Protein AF-A0A383A794-F1 (afdb_monomer_lite)

pLDDT: mean 82.7, std 18.4, range [25.34, 98.25]

Organism: NCBI:txid408172

Secondary structure (DSSP, 8-state):
--------------------EEEEEEEEEEEE---TT-SEEEEEEEEEEEEEEE-TT--HHHHHHTT-EEEEEEEEETTSHHHHHHHHHHHHHHHHTT---EEEEEEEEEEEEEEE-SSEEEEEEEEEEEEEEE--EEE--BTTB--EE--GGG----SS--EEEETTTEEEE-S-HHHHHHHH-HHHHHHHHHTT-HHHHH--SS---

Foldseek 3Di:
DDDDDDDPPPPPPPDPQPWDWDFDDWDWDKDWDDDLQAQKIKIKIKIKTKIKTFQQVPDPVLVVLAADKDKDKDKDKCVWPLNVVLQVQLQVVLVVLVAPKHFPIKMKIWIWIWGGHNGMIMIMIMIMITTIMGDQFPAGDDVVDHTHGNPSSRQGAGPDWRWTADPPQGIFTRFQQLRVCCSPPVVVSVSCVVDPVVCRRPHTRRGDD

Sequence (209 aa):
VRTKSVILTTILASMFIIGTITPVLGSAQLTVTVDPNSDTAIASMKYQRAIFIDYSEGGELASDLRGKNVFVSFSADSSNAGVKNLLGQLNSFILSKNSQAQVTDLKVHYTATMTGREGSMSIDYKIELLPVIEKFVIRSYSPGSPAILDVDWRGFGTNGPVAINTAEYGTLEINMPISFIHKFEPELAAAIVAGDADVLTKTRLMNAD

Structure (mmCIF, N/CA/C/O backbone):
data_AF-A0A383A794-F1
#
_entry.id   AF-A0A383A794-F1
#
loop_
_atom_site.group_PDB
_atom_site.id
_atom_site.type_symbol
_atom_site.label_atom_id
_atom_site.label_alt_id
_atom_site.label_comp_id
_atom_site.label_asym_id
_atom_site.label_entity_id
_atom_site.label_seq_id
_atom_site.pdbx_PDB_ins_code
_atom_site.Cartn_x
_atom_site.Cartn_y
_atom_site.Cartn_z
_atom_site.occupancy
_atom_site.B_iso_or_equiv
_atom_site.auth_seq_id
_atom_site.auth_comp_id
_atom_site.auth_asym_id
_atom_site.auth_atom_id
_atom_site.pdbx_PDB_model_num
ATOM 1 N N . VAL A 1 1 ? -8.556 30.910 52.283 1.00 42.41 1 VAL A N 1
ATOM 2 C CA . VAL A 1 1 ? -8.186 30.482 50.913 1.00 42.41 1 VAL A CA 1
ATOM 3 C C . VAL A 1 1 ? -8.568 29.014 50.774 1.00 42.41 1 VAL A C 1
ATOM 5 O O . VAL A 1 1 ? -8.029 28.194 51.500 1.00 42.41 1 VAL A O 1
ATOM 8 N N . ARG A 1 2 ? -9.601 28.700 49.979 1.00 36.81 2 ARG A N 1
ATOM 9 C CA . ARG A 1 2 ? -10.069 27.322 49.737 1.00 36.81 2 ARG A CA 1
ATOM 10 C C . ARG A 1 2 ? -9.215 26.718 48.624 1.00 36.81 2 ARG A C 1
ATOM 12 O O . ARG A 1 2 ? -9.400 27.083 47.467 1.00 36.81 2 ARG A O 1
ATOM 19 N N . THR A 1 3 ? -8.313 25.806 48.961 1.00 39.38 3 THR A N 1
ATOM 20 C CA . THR A 1 3 ? -7.632 24.981 47.960 1.00 39.38 3 THR A CA 1
ATOM 21 C C . THR A 1 3 ? -8.627 23.926 47.487 1.00 39.38 3 THR A C 1
ATOM 23 O O . THR A 1 3 ? -8.993 23.026 48.239 1.00 39.38 3 THR A O 1
ATOM 26 N N . LYS A 1 4 ? -9.149 24.084 46.268 1.00 33.22 4 LYS A N 1
ATOM 27 C CA . LYS A 1 4 ? -9.930 23.038 45.604 1.00 33.22 4 LYS A CA 1
ATOM 28 C C . LYS A 1 4 ? -8.944 21.969 45.135 1.00 33.22 4 LYS A C 1
ATOM 30 O O . LYS A 1 4 ? -8.207 22.207 44.185 1.00 33.22 4 LYS A O 1
ATOM 35 N N . SER A 1 5 ? -8.917 20.823 45.806 1.00 32.56 5 SER A N 1
ATOM 36 C CA . SER A 1 5 ? -8.230 19.640 45.291 1.00 32.56 5 SER A CA 1
ATOM 37 C C . SER A 1 5 ? -9.033 19.083 44.119 1.00 32.56 5 SER A C 1
ATOM 39 O O . SER A 1 5 ? -10.170 18.647 44.293 1.00 32.56 5 SER A O 1
ATOM 41 N N . VAL A 1 6 ? -8.455 19.136 42.921 1.00 32.94 6 VAL A N 1
ATOM 42 C CA . VAL A 1 6 ? -8.947 18.406 41.751 1.00 32.94 6 VAL A CA 1
ATOM 43 C C . VAL A 1 6 ? -8.425 16.981 41.883 1.00 32.94 6 VAL A C 1
ATOM 45 O O . VAL A 1 6 ? -7.224 16.749 41.790 1.00 32.94 6 VAL A O 1
ATOM 48 N N . ILE A 1 7 ? -9.320 16.035 42.158 1.00 33.03 7 ILE A N 1
ATOM 49 C CA . ILE A 1 7 ? -9.020 14.609 42.043 1.00 33.03 7 ILE A CA 1
ATOM 50 C C . ILE A 1 7 ? -9.149 14.280 40.555 1.00 33.03 7 ILE A C 1
ATOM 52 O O . ILE A 1 7 ? -10.254 14.249 40.019 1.00 33.03 7 ILE A O 1
ATOM 56 N N . LEU A 1 8 ? -8.013 14.110 39.876 1.00 25.45 8 LEU A N 1
ATOM 57 C CA . LEU A 1 8 ? -7.966 13.561 38.526 1.00 25.45 8 LEU A CA 1
ATOM 58 C C . LEU A 1 8 ? -8.009 12.036 38.659 1.00 25.45 8 LEU A C 1
ATOM 60 O O . LEU A 1 8 ? -6.997 11.398 38.939 1.00 25.45 8 LEU A O 1
ATOM 64 N N . THR A 1 9 ? -9.199 11.458 38.525 1.00 28.58 9 THR A N 1
ATOM 65 C CA . THR A 1 9 ? -9.367 10.006 38.458 1.00 28.58 9 THR A CA 1
ATOM 66 C C . THR A 1 9 ? -8.943 9.540 37.069 1.00 28.58 9 THR A C 1
ATOM 68 O O . THR A 1 9 ? -9.743 9.526 36.139 1.00 28.58 9 THR A O 1
ATOM 71 N N . THR A 1 10 ? -7.671 9.180 36.910 1.00 25.34 10 THR A N 1
ATOM 72 C CA . THR A 1 10 ? -7.224 8.399 35.755 1.00 25.34 10 THR A CA 1
ATOM 73 C C . THR A 1 10 ? -7.748 6.978 35.939 1.00 25.34 10 THR A C 1
ATOM 75 O O . THR A 1 10 ? -7.207 6.211 36.735 1.00 25.34 10 THR A O 1
ATOM 78 N N . ILE A 1 11 ? -8.829 6.632 35.241 1.00 25.61 11 ILE A N 1
ATOM 79 C CA . ILE A 1 11 ? -9.261 5.241 35.104 1.00 25.61 11 ILE A CA 1
ATOM 80 C C . ILE A 1 11 ? -8.251 4.578 34.160 1.00 25.61 11 ILE A C 1
ATOM 82 O O . ILE A 1 11 ? -8.353 4.696 32.944 1.00 25.61 11 ILE A O 1
ATOM 86 N N . LEU A 1 12 ? -7.236 3.915 34.719 1.00 28.59 12 LEU A N 1
ATOM 87 C CA . LEU A 1 12 ? -6.516 2.865 34.001 1.00 28.59 12 LEU A CA 1
ATOM 88 C C . LEU A 1 12 ? -7.470 1.664 33.953 1.00 28.59 12 LEU A C 1
ATOM 90 O O . LEU A 1 12 ? -7.425 0.784 34.811 1.00 28.59 12 LEU A O 1
ATOM 94 N N . ALA A 1 13 ? -8.403 1.673 33.000 1.00 30.03 13 ALA A N 1
ATOM 95 C CA . ALA A 1 13 ? -9.128 0.468 32.644 1.00 30.03 13 ALA A CA 1
ATOM 96 C C . ALA A 1 13 ? -8.091 -0.466 32.018 1.00 30.03 13 ALA A C 1
ATOM 98 O O . ALA A 1 13 ? -7.642 -0.263 30.892 1.00 30.03 13 ALA A O 1
ATOM 99 N N . SER A 1 14 ? -7.639 -1.454 32.783 1.00 29.86 14 SER A N 1
ATOM 100 C CA . SER A 1 14 ? -6.949 -2.621 32.249 1.00 29.86 14 SER A CA 1
ATOM 101 C C . SER A 1 14 ? -7.931 -3.360 31.338 1.00 29.86 14 SER A C 1
ATOM 103 O O . SER A 1 14 ? -8.656 -4.249 31.780 1.00 29.86 14 SER A O 1
ATOM 105 N N . MET A 1 15 ? -8.013 -2.914 30.084 1.00 38.41 15 MET A N 1
ATOM 106 C CA . MET A 1 15 ? -8.777 -3.547 29.018 1.00 38.41 15 MET A CA 1
ATOM 107 C C . MET A 1 15 ? -8.096 -4.868 28.673 1.00 38.41 15 MET A C 1
ATOM 109 O O . MET A 1 15 ? -7.064 -4.898 28.006 1.00 38.41 15 MET A O 1
ATOM 113 N N . PHE A 1 16 ? -8.666 -5.974 29.140 1.00 33.78 16 PHE A N 1
ATOM 114 C CA . PHE A 1 16 ? -8.300 -7.290 28.641 1.00 33.78 16 PHE A CA 1
ATOM 115 C C . PHE A 1 16 ? -9.011 -7.503 27.303 1.00 33.78 16 PHE A C 1
ATOM 117 O O . PHE A 1 16 ? -10.168 -7.915 27.272 1.00 33.78 16 PHE A O 1
ATOM 124 N N . ILE A 1 17 ? -8.327 -7.232 26.188 1.00 40.50 17 ILE A N 1
ATOM 125 C CA . ILE A 1 17 ? -8.693 -7.872 24.920 1.00 40.50 17 ILE A CA 1
ATOM 126 C C . ILE A 1 17 ? -8.311 -9.347 25.074 1.00 40.50 17 ILE A C 1
ATOM 128 O O . ILE A 1 17 ? -7.163 -9.727 24.856 1.00 40.50 17 ILE A O 1
ATOM 132 N N . ILE A 1 18 ? -9.261 -10.189 25.483 1.00 39.06 18 ILE A N 1
ATOM 133 C CA . ILE A 1 18 ? -9.117 -11.650 25.413 1.00 39.06 18 ILE A CA 1
ATOM 134 C C . ILE A 1 18 ? -9.540 -12.062 24.002 1.00 39.06 18 ILE A C 1
ATOM 136 O O . ILE A 1 18 ? -10.588 -12.652 23.783 1.00 39.06 18 ILE A O 1
ATOM 140 N N . GLY A 1 19 ? -8.757 -11.632 23.020 1.00 47.38 19 GLY A N 1
ATOM 141 C CA . GLY A 1 19 ? -9.051 -11.815 21.609 1.00 47.38 19 GLY A CA 1
ATOM 142 C C . GLY A 1 19 ? -7.769 -12.132 20.875 1.00 47.38 19 GLY A C 1
ATOM 143 O O . GLY A 1 19 ? -6.819 -11.349 20.907 1.00 47.38 19 GLY A O 1
ATOM 144 N N . THR A 1 20 ? -7.698 -13.292 20.230 1.00 53.78 20 THR A N 1
ATOM 145 C CA . THR A 1 20 ? -6.540 -13.618 19.401 1.00 53.78 20 THR A CA 1
ATOM 146 C C . THR A 1 20 ? -6.554 -12.726 18.168 1.00 53.78 20 THR A C 1
ATOM 148 O O . THR A 1 20 ? -7.447 -12.834 17.329 1.00 53.78 20 THR A O 1
ATOM 151 N N . ILE A 1 21 ? -5.550 -11.865 18.030 1.00 58.47 21 ILE A N 1
ATOM 152 C CA . ILE A 1 21 ? -5.281 -11.178 16.770 1.00 58.47 21 ILE A CA 1
ATOM 153 C C . ILE A 1 21 ? -4.483 -12.146 15.906 1.00 58.47 21 ILE A C 1
ATOM 155 O O . ILE A 1 21 ? -3.275 -12.312 16.069 1.00 58.47 21 ILE A O 1
ATOM 159 N N . THR A 1 22 ? -5.169 -12.828 14.997 1.00 53.62 22 THR A N 1
ATOM 160 C CA . THR A 1 22 ? -4.503 -13.695 14.026 1.00 53.62 22 THR A CA 1
ATOM 161 C C . THR A 1 22 ? -4.096 -12.858 12.811 1.00 53.62 22 THR A C 1
ATOM 163 O O . THR A 1 22 ? -4.971 -12.236 12.199 1.00 53.62 22 THR A O 1
ATOM 166 N N . PRO A 1 23 ? -2.811 -12.821 12.413 1.00 50.94 23 PRO A N 1
ATOM 167 C CA . PRO A 1 23 ? -2.432 -12.251 11.126 1.00 50.94 23 PRO A CA 1
ATOM 168 C C . PRO A 1 23 ? -2.969 -13.171 10.021 1.00 50.94 23 PRO A C 1
ATOM 170 O O . PRO A 1 23 ? -2.518 -14.306 9.886 1.00 50.94 23 PRO A O 1
ATOM 173 N N . VAL A 1 24 ? -3.957 -12.714 9.249 1.00 56.22 24 VAL A N 1
ATOM 174 C CA . VAL A 1 24 ? -4.611 -13.533 8.217 1.00 56.22 24 VAL A CA 1
ATOM 175 C C . VAL A 1 24 ? -4.327 -12.953 6.832 1.00 56.22 24 VAL A C 1
ATOM 177 O O . VAL A 1 24 ? -4.545 -11.778 6.570 1.00 56.22 24 VAL A O 1
ATOM 180 N N . LEU A 1 25 ? -3.822 -13.809 5.940 1.00 57.06 25 LEU A N 1
ATOM 181 C CA . LEU A 1 25 ? -3.724 -13.616 4.486 1.00 57.06 25 LEU A CA 1
ATOM 182 C C . LEU A 1 25 ? -3.157 -12.251 4.049 1.00 57.06 25 LEU A C 1
ATOM 184 O O . LEU A 1 25 ? -3.882 -11.313 3.722 1.00 57.06 25 LEU A O 1
ATOM 188 N N . GLY A 1 26 ? -1.828 -12.168 4.004 1.00 59.97 26 GLY A N 1
ATOM 189 C CA . GLY A 1 26 ? -1.122 -11.135 3.252 1.00 59.97 26 GLY A CA 1
ATOM 190 C C . GLY A 1 26 ? -0.770 -11.647 1.858 1.00 59.97 26 GLY A C 1
ATOM 191 O O . GLY A 1 26 ? -0.239 -12.749 1.740 1.00 59.97 26 GLY A O 1
ATOM 192 N N . SER A 1 27 ? -1.021 -10.862 0.813 1.00 74.62 27 SER A N 1
ATOM 193 C CA . SER A 1 27 ? -0.543 -11.179 -0.537 1.00 74.62 27 SER A CA 1
ATOM 194 C C . SER A 1 27 ? 0.083 -9.964 -1.200 1.00 74.62 27 SER A C 1
ATOM 196 O O . 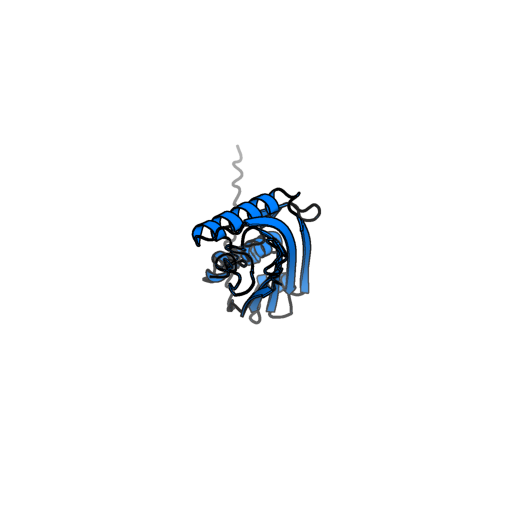SER A 1 27 ? -0.477 -8.868 -1.140 1.00 74.62 27 SER A O 1
ATOM 198 N N . ALA A 1 28 ? 1.205 -10.195 -1.873 1.00 83.12 28 ALA A N 1
ATOM 199 C CA . ALA A 1 28 ? 1.867 -9.252 -2.758 1.00 83.12 28 ALA A CA 1
ATOM 200 C C . ALA A 1 28 ? 1.822 -9.824 -4.183 1.00 83.12 28 ALA A C 1
ATOM 202 O O . ALA A 1 28 ? 2.262 -10.952 -4.409 1.00 83.12 28 ALA A O 1
ATOM 203 N N . GLN A 1 29 ? 1.259 -9.082 -5.136 1.00 85.62 29 GLN A N 1
ATOM 204 C CA . GLN A 1 29 ? 1.144 -9.522 -6.528 1.00 85.62 29 GLN A CA 1
ATOM 205 C C . GLN A 1 29 ? 1.666 -8.450 -7.478 1.00 85.62 29 GLN A C 1
ATOM 207 O O . GLN A 1 29 ? 1.091 -7.365 -7.557 1.00 85.62 29 GLN A O 1
ATOM 212 N N . LEU A 1 30 ? 2.691 -8.805 -8.256 1.00 86.94 30 LEU A N 1
ATOM 213 C CA . LEU A 1 30 ? 3.185 -8.012 -9.377 1.00 86.94 30 LEU A CA 1
ATOM 214 C C . LEU A 1 30 ? 2.570 -8.511 -10.689 1.00 86.94 30 LEU A C 1
ATOM 216 O O . LEU A 1 30 ? 2.621 -9.698 -11.003 1.00 86.94 30 LEU A O 1
ATOM 220 N N . THR A 1 31 ? 2.023 -7.592 -11.477 1.00 87.25 31 THR A N 1
ATOM 221 C CA . THR A 1 31 ? 1.616 -7.815 -12.868 1.00 87.25 31 THR A CA 1
ATOM 222 C C . THR A 1 31 ? 2.314 -6.789 -13.746 1.00 87.25 31 THR A C 1
ATOM 224 O O . THR A 1 31 ? 2.182 -5.592 -13.514 1.00 87.25 31 THR A O 1
ATOM 227 N N . VAL A 1 32 ? 3.049 -7.239 -14.759 1.00 85.94 32 VAL A N 1
ATOM 228 C CA . VAL A 1 32 ? 3.720 -6.364 -15.727 1.00 85.94 32 VAL A CA 1
ATOM 229 C C . VAL A 1 32 ? 3.684 -7.007 -17.106 1.00 85.94 32 VAL A C 1
ATOM 231 O O . VAL A 1 32 ? 3.799 -8.225 -17.232 1.00 85.94 32 VAL A O 1
ATOM 234 N N . THR A 1 33 ? 3.536 -6.181 -18.138 1.00 81.81 33 THR A N 1
ATOM 235 C CA . THR A 1 33 ? 3.819 -6.580 -19.519 1.00 81.81 33 THR A CA 1
ATOM 236 C C . THR A 1 33 ? 5.111 -5.904 -19.947 1.00 81.81 33 THR A C 1
ATOM 238 O O . THR A 1 33 ? 5.219 -4.683 -19.857 1.00 81.81 33 THR A O 1
ATOM 241 N N . VAL A 1 34 ? 6.088 -6.699 -20.381 1.00 79.62 34 VAL A N 1
ATOM 242 C CA . VAL A 1 34 ? 7.397 -6.209 -20.816 1.00 79.62 34 VAL A CA 1
ATOM 243 C C . VAL A 1 34 ? 7.524 -6.390 -22.323 1.00 79.62 34 VAL A C 1
ATOM 245 O O . VAL A 1 34 ? 7.453 -7.516 -22.814 1.00 79.62 34 VAL A O 1
ATOM 248 N N . ASP A 1 35 ? 7.727 -5.289 -23.044 1.00 76.94 35 ASP A N 1
ATOM 249 C CA . ASP A 1 35 ? 8.120 -5.307 -24.453 1.00 76.94 35 ASP A CA 1
ATOM 250 C C . ASP A 1 35 ? 9.645 -5.130 -24.535 1.00 76.94 35 ASP A C 1
ATOM 252 O O . ASP A 1 35 ? 10.142 -4.077 -24.154 1.00 76.94 35 ASP A O 1
ATOM 256 N N . PRO A 1 36 ? 10.415 -6.117 -25.026 1.00 70.50 36 PRO A N 1
ATOM 257 C CA . PRO A 1 36 ? 11.875 -6.023 -25.104 1.00 70.50 36 PRO A CA 1
ATOM 258 C C . PRO A 1 36 ? 12.390 -4.956 -26.089 1.00 70.50 36 PRO A C 1
ATOM 260 O O . PRO A 1 36 ? 13.597 -4.710 -26.137 1.00 70.50 36 PRO A O 1
ATOM 263 N N . ASN A 1 37 ? 11.508 -4.346 -26.888 1.00 77.25 37 ASN A N 1
ATOM 264 C CA . ASN A 1 37 ? 11.825 -3.223 -27.774 1.00 77.25 37 ASN A CA 1
ATOM 265 C C . ASN A 1 37 ? 11.453 -1.861 -27.166 1.00 77.25 37 ASN A C 1
ATOM 267 O O . ASN A 1 37 ? 11.780 -0.829 -27.750 1.00 77.25 37 ASN A O 1
ATOM 271 N N . SER A 1 38 ? 10.789 -1.857 -26.007 1.00 83.06 38 SER A N 1
ATOM 272 C CA . SER A 1 38 ? 10.448 -0.668 -25.235 1.00 83.06 38 SER A CA 1
ATOM 273 C C . SER A 1 38 ? 11.217 -0.689 -23.924 1.00 83.06 38 SER A C 1
ATOM 275 O O . SER A 1 38 ? 11.137 -1.640 -23.155 1.00 83.06 38 SER A O 1
ATOM 277 N N . ASP A 1 39 ? 11.911 0.398 -23.620 1.00 85.44 39 ASP A N 1
ATOM 278 C CA . ASP A 1 39 ? 12.563 0.567 -22.321 1.00 85.44 39 ASP A CA 1
ATOM 279 C C . ASP A 1 39 ? 11.621 1.184 -21.277 1.00 85.44 39 ASP A C 1
ATOM 281 O O . ASP A 1 39 ? 12.055 1.819 -20.323 1.00 85.44 39 ASP A O 1
ATOM 285 N N . THR A 1 40 ? 10.312 1.033 -21.484 1.00 91.19 40 THR A N 1
ATOM 286 C CA . THR A 1 40 ? 9.249 1.518 -20.604 1.00 91.19 40 THR A CA 1
ATOM 287 C C . THR A 1 40 ? 8.188 0.438 -20.431 1.00 91.19 40 THR A C 1
ATOM 289 O O . THR A 1 40 ? 7.743 -0.166 -21.411 1.00 91.19 40 THR A O 1
ATOM 292 N N . ALA A 1 41 ? 7.755 0.221 -19.192 1.00 89.00 41 ALA A N 1
ATOM 293 C CA . ALA A 1 41 ? 6.698 -0.711 -18.828 1.00 89.00 41 ALA A CA 1
ATOM 294 C C . ALA A 1 41 ? 5.785 -0.100 -17.760 1.00 89.00 41 ALA A C 1
ATOM 296 O O . ALA A 1 41 ? 6.233 0.613 -16.865 1.00 89.00 41 ALA A O 1
ATOM 297 N N . ILE A 1 42 ? 4.495 -0.423 -17.833 1.00 89.69 42 ILE A N 1
ATOM 298 C CA . ILE A 1 42 ? 3.531 -0.112 -16.774 1.00 89.69 42 ILE A CA 1
ATOM 299 C C . ILE A 1 42 ? 3.308 -1.394 -15.981 1.00 89.69 42 ILE A C 1
ATOM 301 O O . ILE A 1 42 ? 2.945 -2.428 -16.554 1.00 89.69 42 ILE A O 1
ATOM 305 N N . ALA A 1 43 ? 3.519 -1.329 -14.670 1.00 90.31 43 ALA A N 1
ATOM 306 C CA . ALA A 1 43 ? 3.248 -2.446 -13.775 1.00 90.31 43 ALA A CA 1
ATOM 307 C C . ALA A 1 43 ? 2.068 -2.146 -12.841 1.00 90.31 43 ALA A C 1
ATOM 309 O O . ALA A 1 43 ? 1.644 -1.005 -12.675 1.00 90.31 43 ALA A O 1
ATOM 310 N N . SER A 1 44 ? 1.537 -3.195 -12.222 1.00 92.06 44 SER A N 1
ATOM 311 C CA . SER A 1 44 ? 0.577 -3.135 -11.123 1.00 92.06 44 SER A CA 1
ATOM 312 C C . SER A 1 44 ? 1.103 -4.004 -9.990 1.00 92.06 44 SER A C 1
ATOM 314 O O . SER A 1 44 ? 1.309 -5.204 -10.174 1.00 92.06 44 SER A O 1
ATOM 316 N N . MET A 1 45 ? 1.344 -3.391 -8.834 1.00 91.00 45 MET A N 1
ATOM 317 C CA . MET A 1 45 ? 1.769 -4.068 -7.616 1.00 91.00 45 MET A CA 1
ATOM 318 C C . MET A 1 45 ? 0.684 -3.927 -6.554 1.00 91.00 45 MET A C 1
ATOM 320 O O . MET A 1 45 ? 0.389 -2.821 -6.099 1.00 91.00 45 MET A O 1
ATOM 324 N N . LYS A 1 46 ? 0.084 -5.050 -6.163 1.00 91.38 46 LYS A N 1
ATOM 325 C CA . LYS A 1 46 ? -1.034 -5.099 -5.217 1.00 91.38 46 LYS A CA 1
ATOM 326 C C . LYS A 1 46 ? -0.598 -5.717 -3.901 1.00 91.38 46 LYS A C 1
ATOM 328 O O . LYS A 1 46 ? -0.067 -6.822 -3.896 1.00 91.38 46 LYS A O 1
ATOM 333 N N . TYR A 1 47 ? -0.906 -5.030 -2.809 1.00 91.19 47 TYR A N 1
ATOM 334 C CA . TYR A 1 47 ? -0.769 -5.520 -1.444 1.00 91.19 47 TYR A CA 1
ATOM 335 C C . TYR A 1 47 ? -2.149 -5.617 -0.826 1.00 91.19 47 TYR A C 1
ATOM 337 O O . TYR A 1 47 ? -2.907 -4.644 -0.832 1.00 91.19 47 TYR A O 1
ATOM 345 N N . GLN A 1 48 ? -2.474 -6.787 -0.296 1.00 90.19 48 GLN A N 1
ATOM 346 C CA . GLN A 1 48 ? -3.728 -7.022 0.406 1.00 90.19 48 GLN A CA 1
ATOM 347 C C . GLN A 1 48 ? -3.436 -7.659 1.752 1.00 90.19 48 GLN A C 1
ATOM 349 O O . GLN A 1 48 ? -2.542 -8.501 1.857 1.00 90.19 48 GLN A O 1
ATOM 354 N N . ARG A 1 49 ? -4.177 -7.239 2.776 1.00 88.25 49 ARG A N 1
ATOM 355 C CA . ARG A 1 49 ? -4.117 -7.837 4.109 1.00 88.25 49 ARG A CA 1
ATOM 356 C C . ARG A 1 49 ? -5.478 -7.762 4.774 1.00 88.25 49 ARG A C 1
ATOM 358 O O . ARG A 1 49 ? -6.121 -6.718 4.708 1.00 88.25 49 ARG A O 1
ATOM 365 N N . ALA A 1 50 ? -5.853 -8.833 5.462 1.00 87.38 50 ALA A N 1
ATOM 366 C CA . ALA A 1 50 ? -6.997 -8.852 6.356 1.00 87.38 50 ALA A CA 1
ATOM 367 C C . ALA A 1 50 ? -6.528 -9.025 7.807 1.00 87.38 50 ALA A C 1
ATOM 369 O O . ALA A 1 50 ? -5.593 -9.768 8.108 1.00 87.38 50 ALA A O 1
ATOM 370 N N . ILE A 1 51 ? -7.167 -8.325 8.730 1.00 87.06 51 ILE A N 1
ATOM 371 C CA . ILE A 1 51 ? -6.970 -8.498 10.166 1.00 87.06 51 ILE A CA 1
ATOM 372 C C . ILE A 1 51 ? -8.314 -8.880 10.755 1.00 87.06 51 ILE A C 1
ATOM 374 O O . ILE A 1 51 ? -9.321 -8.232 10.475 1.00 87.06 51 ILE A O 1
ATOM 378 N N . PHE A 1 52 ? -8.312 -9.914 11.588 1.00 85.50 52 PHE A N 1
ATOM 379 C CA . PHE A 1 52 ? -9.484 -10.326 12.343 1.00 85.50 52 PHE A CA 1
ATOM 380 C C . PHE A 1 52 ? -9.226 -10.110 13.823 1.00 85.50 52 PHE A C 1
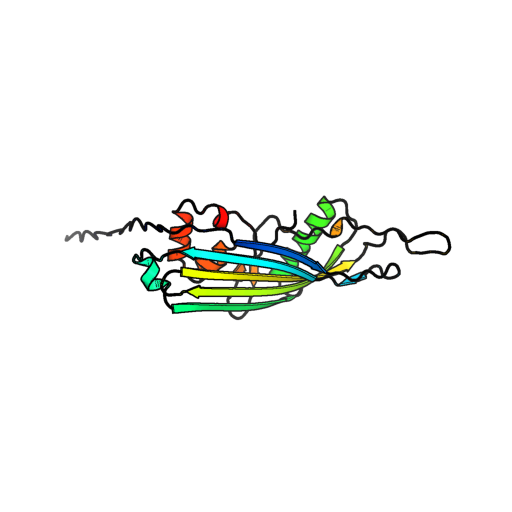ATOM 382 O O . PHE A 1 52 ? -8.153 -10.438 14.334 1.00 85.50 52 PHE A O 1
ATOM 389 N N . ILE A 1 53 ? -10.220 -9.534 14.484 1.00 85.19 53 ILE A N 1
ATOM 390 C CA . ILE A 1 53 ? -10.211 -9.266 15.914 1.00 85.19 53 ILE A CA 1
ATOM 391 C C . ILE A 1 53 ? -11.421 -9.990 16.482 1.00 85.19 53 ILE A C 1
ATOM 393 O O . ILE A 1 53 ? -12.553 -9.680 16.111 1.00 85.19 53 ILE A O 1
ATOM 397 N N . ASP A 1 54 ? -11.171 -10.971 17.340 1.00 85.00 54 ASP A N 1
ATOM 398 C CA . ASP A 1 54 ? -12.207 -11.686 18.080 1.00 85.00 54 ASP A CA 1
ATOM 399 C C . ASP A 1 54 ? -12.477 -10.962 19.404 1.00 85.00 54 ASP A C 1
ATOM 401 O O . ASP A 1 54 ? -11.546 -10.608 20.126 1.00 85.00 54 ASP A O 1
ATOM 405 N N . TYR A 1 55 ? -13.747 -10.712 19.696 1.00 85.50 55 TYR A N 1
ATOM 406 C CA . TYR A 1 55 ? -14.229 -10.177 20.969 1.00 85.50 55 TYR A CA 1
ATOM 407 C C . TYR A 1 55 ? -15.534 -10.870 21.385 1.00 85.50 55 TYR A C 1
ATOM 409 O O . TYR A 1 55 ? -16.416 -10.271 22.002 1.00 85.50 55 TYR A O 1
ATOM 417 N N . SER A 1 56 ? -15.685 -12.144 21.022 1.00 84.50 56 SER A N 1
ATOM 418 C CA . SER A 1 56 ? -16.861 -12.963 21.330 1.00 84.50 56 SER A CA 1
ATOM 419 C C . SER A 1 56 ? -17.146 -13.074 22.832 1.00 84.50 56 SER A C 1
ATOM 421 O O . SER A 1 56 ? -18.310 -13.145 23.221 1.00 84.50 56 SER A O 1
ATOM 423 N N . GLU A 1 57 ? -16.115 -12.967 23.670 1.00 82.50 57 GLU A N 1
ATOM 424 C CA . GLU A 1 57 ? -16.212 -12.922 25.138 1.00 82.50 57 GLU A CA 1
ATOM 425 C C . GLU A 1 57 ? -16.734 -11.574 25.690 1.00 82.50 57 GLU A C 1
ATOM 427 O O . GLU A 1 57 ? -16.958 -11.423 26.892 1.00 82.50 57 GLU A O 1
ATOM 432 N N . GLY A 1 58 ? -16.971 -10.579 24.828 1.00 80.00 58 GLY A N 1
ATOM 433 C CA . GLY A 1 58 ? -17.544 -9.283 25.195 1.00 80.00 58 GLY A CA 1
ATOM 434 C C . GLY A 1 58 ? -16.522 -8.276 25.735 1.00 80.00 58 GLY A C 1
ATOM 435 O O . GLY A 1 58 ? -15.412 -8.157 25.224 1.00 80.00 58 GLY A O 1
ATOM 436 N N . GLY A 1 59 ? -16.928 -7.494 26.740 1.00 79.69 59 GLY A N 1
ATOM 437 C CA . GLY A 1 59 ? -16.166 -6.356 27.273 1.00 79.69 59 GLY A CA 1
ATOM 438 C C . GLY A 1 59 ? -16.600 -5.004 26.692 1.00 79.69 59 GLY A C 1
ATOM 439 O O . GLY A 1 59 ? -17.356 -4.948 25.724 1.00 79.69 59 GLY A O 1
ATOM 440 N N . GLU A 1 60 ? -16.132 -3.907 27.294 1.00 80.62 60 GLU A N 1
ATOM 441 C CA . GLU A 1 60 ? -16.512 -2.537 26.894 1.00 80.62 60 GLU A CA 1
ATOM 442 C C . GLU A 1 60 ? -16.132 -2.238 25.436 1.00 80.62 60 GLU A C 1
ATOM 444 O O . GLU A 1 60 ? -16.946 -1.727 24.670 1.00 80.62 60 GLU A O 1
ATOM 449 N N . LEU A 1 61 ? -14.957 -2.700 24.997 1.00 77.81 61 LEU A N 1
ATOM 450 C CA . LEU A 1 61 ? -14.528 -2.546 23.608 1.00 77.81 61 LEU A CA 1
ATOM 451 C C . LEU A 1 61 ? -15.464 -3.270 22.625 1.00 77.81 61 LEU A C 1
ATOM 453 O O . LEU A 1 61 ? -15.694 -2.792 21.520 1.00 77.81 61 LEU A O 1
ATOM 457 N N . ALA A 1 62 ? -16.048 -4.408 23.010 1.00 85.12 62 ALA A N 1
ATOM 458 C CA . ALA A 1 62 ? -16.970 -5.129 22.136 1.00 85.12 62 ALA A CA 1
ATOM 459 C C . ALA A 1 62 ? -18.237 -4.311 21.847 1.00 85.12 62 ALA A C 1
ATOM 461 O O . ALA A 1 62 ? -18.720 -4.333 20.715 1.00 85.12 62 ALA A O 1
ATOM 462 N N . SER A 1 63 ? -18.769 -3.570 22.828 1.00 83.19 63 SER A N 1
ATOM 463 C CA . SER A 1 63 ? -19.930 -2.699 22.596 1.00 83.19 63 SER A CA 1
ATOM 464 C C . SER A 1 63 ? -19.642 -1.578 21.603 1.00 83.19 63 SER A C 1
ATOM 466 O O . SER A 1 63 ? -20.516 -1.272 20.795 1.00 83.19 63 SER A O 1
ATOM 468 N N . ASP A 1 64 ? -18.429 -1.027 21.613 1.00 85.62 64 ASP A N 1
ATOM 469 C CA . ASP A 1 64 ? -18.052 0.082 20.729 1.00 85.62 64 ASP A CA 1
ATOM 470 C C . ASP A 1 64 ? -17.753 -0.384 19.301 1.00 85.62 64 ASP A C 1
ATOM 472 O O . ASP A 1 64 ? -18.034 0.315 18.324 1.00 85.62 64 ASP A O 1
ATOM 476 N N . LEU A 1 65 ? -17.216 -1.599 19.163 1.00 90.12 65 LEU A N 1
ATOM 477 C CA . LEU A 1 65 ? -16.884 -2.182 17.868 1.00 90.12 65 LEU A CA 1
ATOM 478 C C . LEU A 1 65 ? -18.107 -2.769 17.152 1.00 90.12 65 LEU A C 1
ATOM 480 O O . LEU A 1 65 ? -18.131 -2.810 15.920 1.00 90.12 65 LEU A O 1
ATOM 484 N N . ARG A 1 66 ? -19.139 -3.219 17.875 1.00 90.56 66 ARG A N 1
ATOM 485 C CA . ARG A 1 66 ? -20.354 -3.804 17.280 1.00 90.56 66 ARG A CA 1
ATOM 486 C C . ARG A 1 66 ? -21.059 -2.829 16.337 1.00 90.56 66 ARG A C 1
ATOM 488 O O . ARG A 1 66 ? -21.408 -1.712 16.698 1.00 90.56 66 ARG A O 1
ATOM 495 N N . GLY A 1 67 ? -21.309 -3.280 15.108 1.00 92.38 67 GLY A N 1
ATOM 496 C CA . GLY A 1 67 ? -21.997 -2.485 14.088 1.00 92.38 67 GLY A CA 1
ATOM 497 C C . GLY A 1 67 ? -21.151 -1.364 13.479 1.00 92.38 67 GLY A C 1
ATOM 498 O O . GLY A 1 67 ? -21.646 -0.647 12.607 1.00 92.38 67 GLY A O 1
ATOM 499 N N . LYS A 1 68 ? -19.880 -1.216 13.882 1.00 94.44 68 LYS A N 1
ATOM 500 C CA . LYS A 1 68 ? -18.982 -0.219 13.298 1.00 94.44 68 LYS A CA 1
ATOM 501 C C . LYS A 1 68 ? -18.748 -0.511 11.819 1.00 94.44 68 LYS A C 1
ATOM 503 O O . LYS A 1 68 ? -18.452 -1.641 11.430 1.00 94.44 68 LYS A O 1
ATOM 508 N N . ASN A 1 69 ? -18.835 0.529 10.999 1.00 96.69 69 ASN A N 1
ATOM 509 C CA . ASN A 1 69 ? -18.501 0.463 9.586 1.00 96.69 69 ASN A CA 1
ATOM 510 C C . ASN A 1 69 ? -17.701 1.708 9.196 1.00 96.69 69 ASN A C 1
ATOM 512 O O . ASN A 1 69 ? -18.189 2.830 9.331 1.00 96.69 69 ASN A O 1
ATOM 516 N N . VAL A 1 70 ? -16.468 1.503 8.742 1.00 97.31 70 VAL A N 1
ATOM 517 C CA . VAL A 1 70 ? -15.609 2.559 8.203 1.00 97.31 70 VAL A CA 1
ATOM 518 C C . VAL A 1 70 ? -15.131 2.115 6.836 1.00 97.31 70 VAL A C 1
ATOM 520 O O . VAL A 1 70 ? -14.621 1.008 6.693 1.00 97.31 70 VAL A O 1
ATOM 523 N N . PHE A 1 71 ? -15.245 2.996 5.849 1.00 97.62 71 PHE A N 1
ATOM 524 C CA . PHE A 1 71 ? -14.714 2.786 4.512 1.00 97.62 71 PHE A CA 1
ATOM 525 C C . PHE A 1 71 ? -13.915 4.014 4.088 1.00 97.62 71 PHE A C 1
ATOM 527 O O . PHE A 1 71 ? -14.432 5.129 4.082 1.00 97.62 71 PHE A O 1
ATOM 534 N N . VAL A 1 72 ? -12.651 3.800 3.736 1.00 97.94 72 VAL A N 1
ATOM 535 C CA . VAL A 1 72 ? -11.756 4.823 3.192 1.00 97.94 72 VAL A CA 1
ATOM 536 C C . VAL A 1 72 ? -11.277 4.352 1.837 1.00 97.94 72 VAL A C 1
ATOM 538 O O . VAL A 1 72 ? -10.750 3.246 1.716 1.00 97.94 72 VAL A O 1
ATOM 541 N N . SER A 1 73 ? -11.407 5.206 0.827 1.00 97.88 73 SER A N 1
ATOM 542 C CA . SER A 1 73 ? -10.881 4.936 -0.505 1.00 97.88 73 SER A CA 1
ATOM 543 C C . SER A 1 73 ? -10.406 6.220 -1.162 1.00 97.88 73 SER A C 1
ATOM 545 O O . SER A 1 73 ? -11.138 7.202 -1.214 1.00 97.88 73 SER A O 1
ATOM 547 N N . PHE A 1 74 ? -9.188 6.218 -1.696 1.00 98.25 74 PHE A N 1
ATOM 548 C CA . PHE A 1 74 ? -8.673 7.359 -2.447 1.00 98.25 74 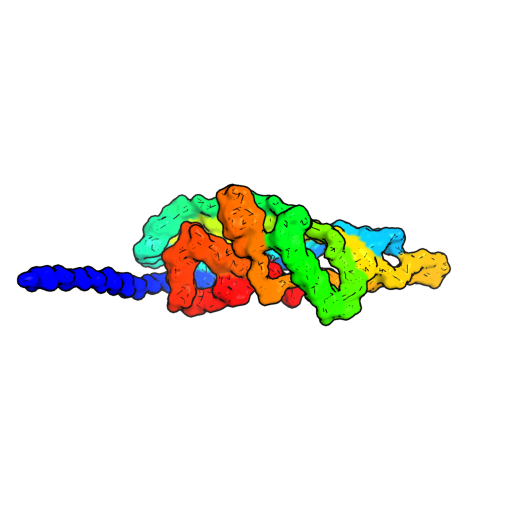PHE A CA 1
ATOM 549 C C . PHE A 1 74 ? -7.648 6.934 -3.497 1.00 98.25 74 PHE A C 1
ATOM 551 O O . PHE A 1 74 ? -7.140 5.811 -3.505 1.00 98.25 74 PHE A O 1
ATOM 558 N N . SER A 1 75 ? -7.343 7.868 -4.397 1.00 98.12 75 SER A N 1
ATOM 559 C CA . SER A 1 75 ? -6.255 7.739 -5.363 1.00 98.12 75 SER A CA 1
ATOM 560 C C . SER A 1 75 ? -5.383 8.986 -5.340 1.00 98.12 75 SER A C 1
ATOM 562 O O . SER A 1 75 ? -5.894 10.087 -5.147 1.00 98.12 75 SER A O 1
ATOM 564 N N . ALA A 1 76 ? -4.084 8.817 -5.551 1.00 98.12 76 ALA A N 1
ATOM 565 C CA . ALA A 1 76 ? -3.137 9.915 -5.690 1.00 98.12 76 ALA A CA 1
ATOM 566 C C . ALA A 1 76 ? -2.066 9.542 -6.720 1.00 98.12 76 ALA A C 1
ATOM 568 O O . ALA A 1 76 ? -1.741 8.368 -6.875 1.00 98.12 76 ALA A O 1
ATOM 569 N N . ASP A 1 77 ? -1.522 10.532 -7.415 1.00 97.56 77 ASP A N 1
ATOM 570 C CA . ASP A 1 77 ? -0.436 10.363 -8.383 1.00 97.56 77 ASP A CA 1
ATOM 571 C C . ASP A 1 77 ? 0.794 11.180 -7.971 1.00 97.56 77 ASP A C 1
ATOM 573 O O . ASP A 1 77 ? 0.795 11.839 -6.924 1.00 97.56 77 ASP A O 1
ATOM 577 N N . SER A 1 78 ? 1.840 11.160 -8.794 1.00 96.25 78 SER A N 1
ATOM 578 C CA . SER A 1 78 ? 3.085 11.888 -8.557 1.00 96.25 78 SER A CA 1
ATOM 579 C C . SER A 1 78 ? 2.931 13.404 -8.435 1.00 96.25 78 SER A C 1
ATOM 581 O O . SER A 1 78 ? 3.913 14.060 -8.109 1.00 96.25 78 SER A O 1
ATOM 583 N N . SER A 1 79 ? 1.764 14.022 -8.646 1.00 96.94 79 SER A N 1
ATOM 584 C CA . SER A 1 79 ? 1.550 15.426 -8.253 1.00 96.94 79 SER A CA 1
ATOM 585 C C . SER A 1 79 ? 1.461 15.596 -6.727 1.00 96.94 79 SER A C 1
ATOM 587 O O . SER A 1 79 ? 1.798 16.657 -6.195 1.00 96.94 79 SER A O 1
ATOM 589 N N . ASN A 1 80 ? 1.092 14.536 -6.000 1.00 98.06 80 ASN A N 1
ATOM 590 C CA . ASN A 1 80 ? 1.006 14.501 -4.546 1.00 98.06 80 ASN A CA 1
ATOM 591 C C . ASN A 1 80 ? 2.394 14.347 -3.904 1.00 98.06 80 ASN A C 1
ATOM 593 O O . ASN A 1 80 ? 3.140 13.421 -4.219 1.00 98.06 80 ASN A O 1
ATOM 597 N N . ALA A 1 81 ? 2.730 15.209 -2.940 1.00 96.94 81 ALA A N 1
ATOM 598 C CA . ALA A 1 81 ? 4.030 15.173 -2.263 1.00 96.94 81 ALA A CA 1
ATOM 599 C C . ALA A 1 81 ? 4.326 13.829 -1.563 1.00 96.94 81 ALA A C 1
ATOM 601 O O . ALA A 1 81 ? 5.471 13.376 -1.573 1.00 96.94 81 ALA A O 1
ATOM 602 N N . GLY A 1 82 ? 3.303 13.174 -1.003 1.00 96.88 82 GLY A N 1
ATOM 603 C CA . GLY A 1 82 ? 3.435 11.853 -0.385 1.00 96.88 82 GLY A CA 1
ATOM 604 C C . GLY A 1 82 ? 3.755 10.761 -1.405 1.00 96.88 82 GLY A C 1
ATOM 605 O O . GLY A 1 82 ? 4.626 9.928 -1.169 1.00 96.88 82 GLY A O 1
ATOM 606 N N . VAL A 1 83 ? 3.127 10.815 -2.584 1.00 97.62 83 VAL A N 1
ATOM 607 C CA . VAL A 1 83 ? 3.414 9.879 -3.683 1.00 97.62 83 VAL A CA 1
ATOM 608 C C . VAL A 1 83 ? 4.800 10.133 -4.277 1.00 97.62 83 VAL A C 1
ATOM 610 O O . VAL A 1 83 ? 5.527 9.176 -4.528 1.00 97.62 83 VAL A O 1
ATOM 613 N N . LYS A 1 84 ? 5.236 11.395 -4.412 1.00 96.94 84 LYS A N 1
ATOM 614 C CA . LYS A 1 84 ? 6.626 11.710 -4.802 1.00 96.94 84 LYS A CA 1
ATOM 615 C C . LYS A 1 84 ? 7.645 11.140 -3.817 1.00 96.94 84 LYS A C 1
ATOM 617 O O . LYS A 1 84 ? 8.678 10.624 -4.234 1.00 96.94 84 LYS A O 1
ATOM 622 N N . ASN A 1 85 ? 7.367 11.229 -2.514 1.00 96.00 85 ASN A N 1
ATOM 623 C CA . ASN A 1 85 ? 8.235 10.635 -1.502 1.00 96.00 85 ASN A CA 1
ATOM 624 C C . ASN A 1 85 ? 8.286 9.108 -1.648 1.00 96.00 85 ASN A C 1
ATOM 626 O O . ASN A 1 85 ? 9.378 8.546 -1.686 1.00 96.00 85 ASN A O 1
ATOM 630 N N . LEU A 1 86 ? 7.127 8.461 -1.813 1.00 95.62 86 LEU A N 1
ATOM 631 C CA . LEU A 1 86 ? 7.031 7.025 -2.069 1.00 95.62 86 LEU A CA 1
ATOM 632 C C . LEU A 1 86 ? 7.824 6.609 -3.316 1.00 95.62 86 LEU A C 1
ATOM 634 O O . LEU A 1 86 ? 8.605 5.666 -3.247 1.00 95.62 86 LEU A O 1
ATOM 638 N N . LEU A 1 87 ? 7.693 7.337 -4.427 1.00 95.38 87 LEU A N 1
ATOM 639 C CA . LEU A 1 87 ? 8.473 7.107 -5.646 1.00 95.38 87 LEU A CA 1
ATOM 640 C C . LEU A 1 87 ? 9.983 7.143 -5.358 1.00 95.38 87 LEU A C 1
ATOM 642 O O . LEU A 1 87 ? 10.721 6.264 -5.802 1.00 95.38 87 LEU A O 1
ATOM 646 N N . GLY A 1 88 ? 10.448 8.114 -4.567 1.00 94.31 88 GLY A N 1
ATOM 647 C CA . GLY A 1 88 ? 11.843 8.185 -4.125 1.00 94.31 88 GLY A CA 1
ATOM 648 C C . GLY A 1 88 ? 12.277 6.978 -3.282 1.00 94.31 88 GLY A C 1
ATOM 649 O O . GLY A 1 88 ? 13.375 6.451 -3.479 1.00 94.31 88 GLY A O 1
ATOM 650 N N . GLN A 1 89 ? 11.413 6.503 -2.378 1.00 92.75 89 GLN A N 1
ATOM 651 C CA . GLN A 1 89 ? 11.670 5.299 -1.578 1.00 92.75 89 GLN A CA 1
ATOM 652 C C . GLN A 1 89 ? 11.778 4.044 -2.457 1.00 92.75 89 GLN A C 1
ATOM 654 O O . GLN A 1 89 ? 12.713 3.265 -2.278 1.00 92.75 89 GLN A O 1
ATOM 659 N N . LEU A 1 90 ? 10.876 3.876 -3.432 1.00 92.75 90 LEU A N 1
ATOM 660 C CA . LEU A 1 90 ? 10.906 2.754 -4.376 1.00 92.75 90 LEU A CA 1
ATOM 661 C C . LEU A 1 90 ? 12.188 2.764 -5.214 1.00 92.75 90 LEU A C 1
ATOM 663 O O . LEU A 1 90 ? 12.867 1.746 -5.301 1.00 92.75 90 LEU A O 1
ATOM 667 N N . ASN A 1 91 ? 12.577 3.918 -5.761 1.00 93.38 91 ASN A N 1
ATOM 668 C CA . ASN A 1 91 ? 13.831 4.042 -6.509 1.00 93.38 91 ASN A CA 1
ATOM 669 C C . ASN A 1 91 ? 15.068 3.763 -5.644 1.00 93.38 91 ASN A C 1
ATOM 671 O O . ASN A 1 91 ? 16.013 3.129 -6.107 1.00 93.38 91 ASN A O 1
ATOM 675 N N . SER A 1 92 ? 15.057 4.178 -4.375 1.00 91.69 92 SER A N 1
ATOM 676 C CA . SER A 1 92 ? 16.140 3.846 -3.437 1.00 91.69 92 SER A CA 1
ATOM 677 C C . SER A 1 92 ? 16.229 2.338 -3.185 1.00 91.69 92 SER A C 1
ATOM 679 O O . SER A 1 92 ? 17.327 1.787 -3.112 1.00 91.69 92 SER A O 1
ATOM 681 N N . PHE A 1 93 ? 15.083 1.657 -3.084 1.00 89.06 93 PHE A N 1
ATOM 682 C CA . PHE A 1 93 ? 15.027 0.204 -2.940 1.00 89.06 93 PHE A CA 1
ATOM 683 C C . PHE A 1 93 ? 15.544 -0.513 -4.194 1.00 89.06 93 PHE A C 1
ATOM 685 O O . PHE A 1 93 ? 16.422 -1.363 -4.070 1.00 89.06 93 PHE A O 1
ATOM 692 N N . ILE A 1 94 ? 15.075 -0.133 -5.386 1.00 90.25 94 ILE A N 1
ATOM 693 C CA . ILE A 1 94 ? 15.528 -0.698 -6.670 1.00 90.25 94 ILE A CA 1
ATOM 694 C C . ILE A 1 94 ? 17.050 -0.551 -6.815 1.00 90.25 94 ILE A C 1
ATOM 696 O O . ILE A 1 94 ? 17.749 -1.532 -7.074 1.00 90.25 94 ILE A O 1
ATOM 700 N N . LEU A 1 95 ? 17.584 0.640 -6.527 1.00 91.00 95 LEU A N 1
ATOM 701 C CA . LEU A 1 95 ? 19.025 0.891 -6.552 1.00 91.00 95 LEU A CA 1
ATOM 702 C C . LEU A 1 95 ? 19.791 0.006 -5.553 1.00 91.00 95 LEU A C 1
ATOM 704 O O . LEU A 1 95 ? 20.866 -0.495 -5.875 1.00 91.00 95 LEU A O 1
ATOM 708 N N . SER A 1 96 ? 19.238 -0.235 -4.359 1.00 89.00 96 SER A N 1
ATOM 709 C CA . SER A 1 96 ? 19.862 -1.113 -3.354 1.00 89.00 96 SER A CA 1
ATOM 710 C C . SER A 1 96 ? 19.964 -2.579 -3.796 1.00 89.00 96 SER A C 1
ATOM 712 O O . SER A 1 96 ? 20.791 -3.322 -3.269 1.00 89.00 96 SER A O 1
ATOM 714 N N . LYS A 1 97 ? 19.159 -2.990 -4.784 1.00 88.00 97 LYS A N 1
ATOM 715 C CA . LYS A 1 97 ? 19.227 -4.311 -5.423 1.00 88.00 97 LYS A CA 1
ATOM 716 C C . LYS A 1 97 ? 20.171 -4.330 -6.640 1.00 88.00 97 LYS A C 1
ATOM 718 O O . LYS A 1 97 ? 20.212 -5.327 -7.345 1.00 88.00 97 LYS A O 1
ATOM 723 N N . ASN A 1 98 ? 20.954 -3.266 -6.862 1.00 90.19 98 ASN A N 1
ATOM 724 C CA . ASN A 1 98 ? 21.843 -3.063 -8.018 1.00 90.19 98 ASN A CA 1
ATOM 725 C C . ASN A 1 98 ? 21.125 -3.015 -9.378 1.00 90.19 98 ASN A C 1
ATOM 727 O O . ASN A 1 98 ? 21.750 -3.239 -10.414 1.00 90.19 98 ASN A O 1
ATOM 731 N N . SER A 1 99 ? 19.832 -2.694 -9.380 1.00 91.69 99 SER A N 1
ATOM 732 C CA . SER A 1 99 ? 19.069 -2.497 -10.607 1.00 91.69 99 SER A CA 1
ATOM 733 C C . SER A 1 99 ? 19.280 -1.082 -11.163 1.00 91.69 99 SER A C 1
ATOM 735 O O . SER A 1 99 ? 19.363 -0.108 -10.411 1.00 91.69 99 SER A O 1
ATOM 737 N N . GLN A 1 100 ? 19.367 -0.970 -12.489 1.00 92.38 100 GLN A N 1
ATOM 738 C CA . GLN A 1 100 ? 19.428 0.301 -13.221 1.00 92.38 100 GLN A CA 1
ATOM 739 C C . GLN A 1 100 ? 18.042 0.861 -13.574 1.00 92.38 100 GLN A C 1
ATOM 741 O O . GLN A 1 100 ? 17.944 2.012 -14.012 1.00 92.38 100 GLN A O 1
ATOM 746 N N . ALA A 1 101 ? 16.985 0.064 -13.391 1.00 93.88 101 ALA A N 1
ATOM 747 C CA . ALA A 1 101 ? 15.626 0.487 -13.680 1.00 93.88 101 ALA A CA 1
ATOM 748 C C . ALA A 1 101 ? 15.196 1.655 -12.779 1.00 93.88 101 ALA A C 1
ATOM 750 O O . ALA A 1 101 ? 15.710 1.856 -11.676 1.00 93.88 101 ALA A O 1
ATOM 751 N N . GLN A 1 102 ? 14.230 2.437 -13.250 1.00 95.06 102 GLN A N 1
ATOM 752 C CA . GLN A 1 102 ? 13.743 3.625 -12.558 1.00 95.06 102 GLN A CA 1
ATOM 753 C C . GLN A 1 102 ? 12.225 3.695 -12.613 1.00 95.06 102 GLN A C 1
ATOM 755 O O . GLN A 1 102 ? 11.633 3.535 -13.672 1.00 95.06 102 GLN A O 1
ATOM 760 N N . VAL A 1 103 ? 11.596 4.001 -11.484 1.00 95.31 103 VAL A N 1
ATOM 761 C CA . VAL A 1 103 ? 10.194 4.416 -11.436 1.00 95.31 103 VAL A CA 1
ATOM 762 C C . VAL A 1 103 ? 10.131 5.910 -11.744 1.00 95.31 103 VAL A C 1
ATOM 764 O O . VAL A 1 103 ? 10.629 6.719 -10.955 1.00 95.31 103 VAL A O 1
ATOM 767 N N . THR A 1 104 ? 9.552 6.280 -12.885 1.00 96.75 104 THR A N 1
ATOM 768 C CA . THR A 1 104 ? 9.478 7.675 -13.361 1.00 96.75 104 THR A CA 1
ATOM 769 C C . THR A 1 104 ? 8.142 8.342 -13.066 1.00 96.75 104 THR A C 1
ATOM 771 O O . THR A 1 104 ? 8.092 9.557 -12.879 1.00 96.75 104 THR A O 1
ATOM 774 N N . ASP A 1 105 ? 7.084 7.547 -12.931 1.00 97.56 105 ASP A N 1
ATOM 775 C CA . ASP A 1 105 ? 5.775 7.987 -12.467 1.00 97.56 105 ASP A CA 1
ATOM 776 C C . ASP A 1 105 ? 5.130 6.907 -11.590 1.00 97.56 105 ASP A C 1
ATOM 778 O O . ASP A 1 105 ? 5.478 5.726 -11.660 1.00 97.56 105 ASP A O 1
ATOM 782 N N . LEU A 1 106 ? 4.205 7.316 -10.728 1.00 97.25 106 LEU A N 1
ATOM 783 C CA . LEU A 1 106 ? 3.540 6.454 -9.772 1.00 97.25 106 LEU A CA 1
ATOM 784 C C . LEU A 1 106 ? 2.124 6.948 -9.506 1.00 97.25 106 LEU A C 1
ATOM 786 O O . LEU A 1 106 ? 1.901 8.086 -9.093 1.00 97.25 106 LEU A O 1
ATOM 790 N N . LYS A 1 107 ? 1.169 6.032 -9.637 1.00 97.94 107 LYS A N 1
ATOM 791 C CA . LYS A 1 107 ? -0.177 6.198 -9.099 1.00 97.94 107 LYS A CA 1
ATOM 792 C C . LYS A 1 107 ? -0.426 5.198 -7.979 1.00 97.94 107 LYS A C 1
ATOM 794 O O . LYS A 1 107 ? -0.005 4.047 -8.048 1.00 97.94 107 LYS A O 1
ATOM 799 N N . VAL A 1 108 ? -1.114 5.654 -6.942 1.00 97.75 108 VAL A N 1
ATOM 800 C CA . VAL A 1 108 ? -1.479 4.877 -5.761 1.00 97.75 108 VAL A CA 1
ATOM 801 C C . VAL A 1 108 ? -2.993 4.839 -5.654 1.00 97.75 108 VAL A C 1
ATOM 803 O O . VAL A 1 108 ? -3.651 5.880 -5.700 1.00 97.75 108 VAL A O 1
ATOM 806 N N . HIS A 1 109 ? -3.529 3.643 -5.461 1.00 98.25 109 HIS A N 1
ATOM 807 C CA . HIS A 1 109 ? -4.901 3.402 -5.048 1.00 98.25 109 HIS A CA 1
ATOM 808 C C . HIS A 1 109 ? -4.887 2.766 -3.662 1.00 98.25 109 HIS A C 1
ATOM 810 O O . HIS A 1 109 ? -4.214 1.757 -3.448 1.00 98.25 109 HIS A O 1
ATOM 816 N N . TYR A 1 110 ? -5.624 3.354 -2.727 1.00 98.06 110 TYR A N 1
ATOM 817 C CA . TYR A 1 110 ? -5.734 2.852 -1.364 1.00 98.06 110 TYR A CA 1
ATOM 818 C C . TYR A 1 110 ? -7.189 2.596 -1.012 1.00 98.06 110 TYR A C 1
ATOM 820 O O . TYR A 1 110 ? -8.051 3.435 -1.277 1.00 98.06 110 TYR A O 1
ATOM 828 N N . THR A 1 111 ? -7.442 1.462 -0.369 1.00 98.19 111 THR A N 1
ATOM 829 C CA . THR A 1 111 ? -8.720 1.154 0.263 1.00 98.19 111 THR A CA 1
ATOM 830 C C . THR A 1 111 ? -8.474 0.518 1.623 1.00 98.19 111 THR A C 1
ATOM 832 O O . THR A 1 111 ? -7.650 -0.389 1.743 1.00 98.19 111 THR A O 1
ATOM 835 N N . ALA A 1 112 ? -9.213 0.964 2.634 1.00 97.31 112 ALA A N 1
ATOM 836 C CA . ALA A 1 112 ? -9.285 0.298 3.924 1.00 97.31 112 ALA A CA 1
ATOM 837 C C . ALA A 1 112 ? -10.724 0.261 4.428 1.00 97.31 112 ALA A C 1
ATOM 839 O O . ALA A 1 112 ? -11.444 1.260 4.350 1.00 97.31 112 ALA A O 1
ATOM 840 N N . THR A 1 113 ? -11.130 -0.896 4.942 1.00 97.25 113 THR A N 1
ATOM 841 C CA . THR A 1 113 ? -12.474 -1.112 5.482 1.00 97.25 113 THR A CA 1
ATOM 842 C C . THR A 1 113 ? -12.374 -1.672 6.886 1.00 97.25 113 THR A C 1
ATOM 844 O O . THR A 1 113 ? -11.549 -2.543 7.136 1.00 97.25 113 THR A O 1
ATOM 847 N N . MET A 1 114 ? -13.223 -1.197 7.788 1.00 96.25 114 MET A N 1
ATOM 848 C CA . MET A 1 114 ? -13.431 -1.760 9.117 1.00 96.25 114 MET A CA 1
ATOM 849 C C . MET A 1 114 ? -14.886 -2.194 9.224 1.00 96.25 114 MET A C 1
ATOM 851 O O . MET A 1 114 ? -15.784 -1.395 8.963 1.00 96.25 114 MET A O 1
ATOM 855 N N . THR A 1 115 ? -15.130 -3.449 9.583 1.00 96.69 115 THR A N 1
ATOM 856 C CA . THR A 1 115 ? -16.483 -3.992 9.736 1.00 96.69 115 THR A CA 1
ATOM 857 C C . THR A 1 115 ? -16.593 -4.745 11.049 1.00 96.69 115 THR A C 1
ATOM 859 O O . THR A 1 115 ? -16.093 -5.861 11.186 1.00 96.69 115 THR A O 1
ATOM 862 N N . GLY A 1 116 ? -17.272 -4.132 12.010 1.00 95.19 116 GLY A N 1
ATOM 863 C CA . GLY A 1 116 ? -17.596 -4.723 13.295 1.00 95.19 116 GLY A CA 1
ATOM 864 C C . GLY A 1 116 ? -18.898 -5.517 13.254 1.00 95.19 116 GLY A C 1
ATOM 865 O O . GLY A 1 116 ? -19.933 -5.047 12.780 1.00 95.19 116 GLY A O 1
ATOM 866 N N . ARG A 1 117 ? -18.845 -6.744 13.764 1.00 93.25 117 ARG A N 1
ATOM 867 C CA . ARG A 1 117 ? -19.966 -7.688 13.893 1.00 93.25 117 ARG A CA 1
ATOM 868 C C . ARG A 1 117 ? -20.223 -7.971 15.373 1.00 93.25 117 ARG A C 1
ATOM 870 O O . ARG A 1 117 ? -19.577 -7.388 16.237 1.00 93.25 117 ARG A O 1
ATOM 877 N N . GLU A 1 118 ? -21.149 -8.879 15.670 1.00 90.44 118 GLU A N 1
ATOM 878 C CA . GLU A 1 118 ? -21.572 -9.149 17.050 1.00 90.44 118 GLU A CA 1
ATOM 879 C C . GLU A 1 118 ? -20.427 -9.601 17.976 1.00 90.44 118 GLU A C 1
ATOM 881 O O . GLU A 1 118 ? -20.320 -9.129 19.104 1.00 90.44 118 GLU A O 1
ATOM 886 N N . GLY A 1 119 ? -19.534 -10.471 17.502 1.00 88.06 119 GLY A N 1
ATOM 887 C CA . GLY A 1 119 ? -18.410 -10.992 18.297 1.00 88.06 119 GLY A CA 1
ATOM 888 C C . GLY A 1 119 ? -17.044 -10.827 17.639 1.00 88.06 119 GLY A C 1
ATOM 889 O O . GLY A 1 119 ? -16.075 -11.412 18.098 1.00 88.06 119 GLY A O 1
ATOM 890 N N . SER A 1 120 ? -16.958 -10.100 16.526 1.00 89.81 120 SER A N 1
ATOM 891 C CA . SER A 1 120 ? -15.709 -9.998 15.773 1.00 89.81 120 SER A CA 1
ATOM 892 C C . SER A 1 120 ? -15.675 -8.772 14.881 1.00 89.81 120 SER A C 1
ATOM 894 O O . SER A 1 120 ? -16.710 -8.394 14.332 1.00 89.81 120 SER A O 1
ATOM 896 N N . MET A 1 121 ? -14.487 -8.269 14.586 1.00 91.62 121 MET A N 1
ATOM 897 C CA . MET A 1 121 ? -14.256 -7.260 13.560 1.00 91.62 121 MET A CA 1
ATOM 898 C C . MET A 1 121 ? -13.314 -7.790 12.480 1.00 91.62 121 MET A C 1
ATOM 900 O O . MET A 1 121 ? -12.368 -8.520 12.779 1.00 91.62 121 MET A O 1
ATOM 904 N N . SER A 1 122 ? -13.562 -7.393 11.230 1.00 91.62 122 SER A N 1
ATOM 905 C CA . SER A 1 122 ? -12.584 -7.500 10.146 1.00 91.62 122 SER A CA 1
ATOM 906 C C . SER A 1 122 ? -12.066 -6.123 9.751 1.00 91.62 122 SER A C 1
ATOM 908 O O . SER A 1 122 ? -12.819 -5.143 9.728 1.00 91.62 122 SER A O 1
ATOM 910 N N . ILE A 1 123 ? -10.774 -6.056 9.443 1.00 93.50 123 ILE A N 1
ATOM 911 C CA . ILE A 1 123 ? -10.129 -4.877 8.877 1.00 93.50 123 ILE A CA 1
ATOM 912 C C . ILE A 1 123 ? -9.390 -5.294 7.614 1.00 93.50 123 ILE A C 1
ATOM 914 O O . ILE A 1 123 ? -8.439 -6.073 7.670 1.00 93.50 123 ILE A O 1
ATOM 918 N N . ASP A 1 124 ? -9.830 -4.769 6.482 1.00 93.69 124 ASP A N 1
ATOM 919 C CA . ASP A 1 124 ? -9.361 -5.163 5.161 1.00 93.69 124 ASP A CA 1
ATOM 920 C C . ASP A 1 124 ? -8.607 -4.003 4.517 1.00 93.69 124 ASP A C 1
ATOM 922 O O . ASP A 1 124 ? -9.159 -2.915 4.350 1.00 93.69 124 ASP A O 1
ATOM 926 N N . TYR A 1 125 ? -7.355 -4.241 4.131 1.00 94.38 125 TYR A N 1
ATOM 927 C CA . TYR A 1 125 ? -6.469 -3.265 3.500 1.00 94.38 125 TYR A CA 1
ATOM 928 C C . TYR A 1 125 ? -6.161 -3.677 2.066 1.00 94.38 125 TYR A C 1
ATOM 930 O O . TYR A 1 125 ? -5.866 -4.844 1.786 1.00 94.38 125 TYR A O 1
ATOM 938 N N . LYS A 1 126 ? -6.139 -2.695 1.166 1.00 95.38 126 LYS A N 1
ATOM 939 C CA . LYS A 1 126 ? -5.650 -2.842 -0.201 1.00 95.38 126 LYS A CA 1
ATOM 940 C C . LYS A 1 126 ? -4.845 -1.614 -0.615 1.00 95.38 126 LYS A C 1
ATOM 942 O O . LYS A 1 126 ? -5.352 -0.495 -0.586 1.00 95.38 126 LYS A O 1
ATOM 947 N N . ILE A 1 127 ? -3.619 -1.848 -1.072 1.00 96.00 127 ILE A N 1
ATOM 948 C CA . ILE A 1 127 ? -2.777 -0.855 -1.744 1.00 96.00 127 ILE A CA 1
ATOM 949 C C . ILE A 1 127 ? -2.497 -1.379 -3.145 1.00 96.00 127 ILE A C 1
ATOM 951 O O . ILE A 1 127 ? -2.042 -2.509 -3.305 1.00 96.00 127 ILE A O 1
ATOM 955 N N . GLU A 1 128 ? -2.746 -0.569 -4.161 1.00 95.75 128 GLU A N 1
ATOM 956 C CA . GLU A 1 128 ? -2.339 -0.848 -5.533 1.00 95.75 128 GLU A CA 1
ATOM 957 C C . GLU A 1 128 ? -1.442 0.285 -6.025 1.00 95.75 128 GLU A C 1
ATOM 959 O O . GLU A 1 128 ? -1.856 1.442 -6.105 1.00 95.75 128 GLU A O 1
ATOM 964 N N . LEU A 1 129 ? -0.194 -0.067 -6.319 1.00 95.62 129 LEU A N 1
ATOM 965 C CA . LEU A 1 129 ? 0.786 0.805 -6.943 1.00 95.62 129 LEU A CA 1
ATOM 966 C C . LEU A 1 129 ? 0.772 0.548 -8.447 1.00 95.62 129 LEU A C 1
ATOM 968 O O . LEU A 1 129 ? 0.844 -0.601 -8.882 1.00 95.62 129 LEU A O 1
ATOM 972 N N . LEU A 1 130 ? 0.726 1.616 -9.229 1.00 96.12 130 LEU A N 1
ATOM 973 C CA . LEU A 1 130 ? 0.812 1.593 -10.684 1.00 96.12 130 LEU A CA 1
ATOM 974 C C . LEU A 1 130 ? 2.047 2.400 -11.111 1.00 96.12 130 LEU A C 1
ATOM 976 O O . LEU A 1 130 ? 1.911 3.585 -11.431 1.00 96.12 130 LEU A O 1
ATOM 980 N N . PRO A 1 131 ? 3.259 1.825 -11.009 1.00 95.31 131 PRO A N 1
ATOM 981 C CA . PRO A 1 131 ? 4.475 2.501 -11.432 1.00 95.31 131 PRO A CA 1
ATOM 982 C C . PRO A 1 131 ? 4.647 2.454 -12.956 1.00 95.31 131 PRO A C 1
ATOM 984 O O . PRO A 1 131 ? 4.368 1.438 -13.603 1.00 95.31 131 PRO A O 1
ATOM 987 N N . VAL A 1 132 ? 5.187 3.541 -13.503 1.00 96.19 132 VAL A N 1
ATOM 988 C CA . VAL A 1 132 ? 5.841 3.565 -14.815 1.00 96.19 132 VAL A CA 1
ATOM 989 C C . VAL A 1 132 ? 7.321 3.303 -14.586 1.00 96.19 132 VAL A C 1
ATOM 991 O O . VAL A 1 132 ? 7.963 4.018 -13.817 1.00 96.19 132 VAL A O 1
ATOM 994 N N . ILE A 1 133 ? 7.836 2.249 -15.208 1.00 94.75 133 ILE A N 1
ATOM 995 C CA . ILE A 1 133 ? 9.187 1.736 -15.001 1.00 94.75 133 ILE A CA 1
ATOM 996 C C . ILE A 1 133 ? 9.960 1.899 -16.294 1.00 94.75 133 ILE A C 1
ATOM 998 O O . ILE A 1 133 ? 9.499 1.462 -17.346 1.00 94.75 133 ILE A O 1
ATOM 1002 N N . GLU A 1 134 ? 11.141 2.484 -16.200 1.00 95.25 134 GLU A N 1
ATOM 1003 C CA . GLU A 1 134 ? 12.039 2.730 -17.317 1.00 95.25 134 GLU A CA 1
ATOM 1004 C C . GLU A 1 134 ? 13.423 2.125 -17.067 1.00 95.25 134 GLU A C 1
ATOM 1006 O O . GLU A 1 134 ? 13.743 1.761 -15.933 1.00 95.25 134 GLU A O 1
ATOM 1011 N N . LYS A 1 135 ? 14.270 2.058 -18.101 1.00 92.94 135 LYS A N 1
ATOM 1012 C CA . LYS A 1 135 ? 15.700 1.699 -17.994 1.00 92.94 135 LYS A CA 1
ATOM 1013 C C . LYS A 1 135 ? 15.975 0.271 -17.549 1.00 92.94 135 LYS A C 1
ATOM 1015 O O . LYS A 1 135 ? 17.028 -0.014 -16.983 1.00 92.94 135 LYS A O 1
ATOM 1020 N N . PHE A 1 136 ? 15.050 -0.645 -17.810 1.00 90.56 136 PHE A N 1
ATOM 1021 C CA . PHE A 1 136 ? 15.236 -2.062 -17.506 1.00 90.56 136 PHE A CA 1
ATOM 1022 C C . PHE A 1 136 ? 15.797 -2.854 -18.699 1.00 90.56 136 PHE A C 1
ATOM 1024 O O . PHE A 1 136 ? 16.208 -3.998 -18.527 1.00 90.56 136 PHE A O 1
ATOM 1031 N N . VAL A 1 137 ? 15.867 -2.296 -19.910 1.00 89.19 137 VAL A N 1
ATOM 1032 C CA . VAL A 1 137 ? 16.495 -2.959 -21.062 1.00 89.19 137 VAL A CA 1
ATOM 1033 C C . VAL A 1 137 ? 18.005 -2.699 -21.033 1.00 89.19 137 VAL A C 1
ATOM 1035 O O . VAL A 1 137 ? 18.478 -1.618 -21.364 1.00 89.19 137 VAL A O 1
ATOM 1038 N N . ILE A 1 138 ? 18.794 -3.712 -20.664 1.00 87.88 138 ILE A N 1
ATOM 1039 C CA . ILE A 1 138 ? 20.269 -3.648 -20.688 1.00 87.88 138 ILE A CA 1
ATOM 1040 C C . ILE A 1 138 ? 20.779 -3.717 -22.131 1.00 87.88 138 ILE 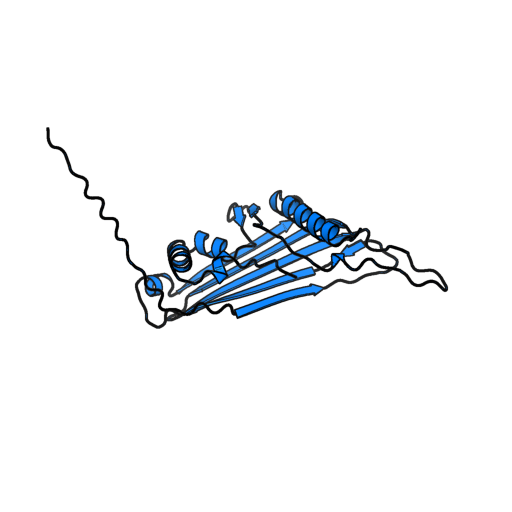A C 1
ATOM 1042 O O . ILE A 1 138 ? 21.727 -3.032 -22.514 1.00 87.88 138 ILE A O 1
ATOM 1046 N N . ARG A 1 139 ? 20.160 -4.579 -22.943 1.00 88.62 139 ARG A N 1
ATOM 1047 C CA . ARG A 1 139 ? 20.465 -4.722 -24.368 1.00 88.62 139 ARG A CA 1
ATOM 1048 C C . ARG A 1 139 ? 19.196 -5.063 -25.127 1.00 88.62 139 ARG A C 1
ATOM 1050 O O . ARG A 1 139 ? 18.557 -6.066 -24.817 1.00 88.62 139 ARG A O 1
ATOM 1057 N N . SER A 1 140 ? 18.880 -4.283 -26.152 1.00 85.31 140 SER A N 1
ATOM 1058 C CA . SER A 1 140 ? 17.759 -4.568 -27.046 1.00 85.31 140 SER A CA 1
ATOM 1059 C C . SER A 1 140 ? 17.994 -5.836 -27.866 1.00 85.31 140 SER A C 1
ATOM 1061 O O . SER A 1 140 ? 19.128 -6.267 -28.101 1.00 85.31 140 SER A O 1
ATOM 1063 N N . TYR A 1 141 ? 16.902 -6.435 -28.324 1.00 83.94 141 TYR A N 1
ATOM 1064 C CA . TYR A 1 141 ? 16.956 -7.571 -29.232 1.00 83.94 141 TYR A CA 1
ATOM 1065 C C . TYR A 1 141 ? 17.647 -7.205 -30.557 1.00 83.94 141 TYR A C 1
ATOM 1067 O O . TYR A 1 141 ? 17.450 -6.119 -31.100 1.00 83.94 141 TYR A O 1
ATOM 1075 N N . SER A 1 142 ? 18.420 -8.137 -31.115 1.00 86.38 142 SER A N 1
ATOM 1076 C CA . SER A 1 142 ? 18.873 -8.083 -32.510 1.00 86.38 142 SER A CA 1
ATOM 1077 C C . SER A 1 142 ? 18.933 -9.494 -33.113 1.00 86.38 142 SER A C 1
ATOM 1079 O O . SER A 1 142 ? 18.972 -10.478 -32.369 1.00 86.38 142 SER A O 1
ATOM 1081 N N . PRO A 1 143 ? 18.916 -9.652 -34.451 1.00 87.44 143 PRO A N 1
ATOM 1082 C CA . PRO A 1 143 ? 18.996 -10.970 -35.076 1.00 87.44 143 PRO A CA 1
ATOM 1083 C C . PRO A 1 143 ? 20.228 -11.751 -34.598 1.00 87.44 143 PRO A C 1
ATOM 1085 O O . PRO A 1 143 ? 21.360 -11.299 -34.744 1.00 87.44 143 PRO A O 1
ATOM 1088 N N . GLY A 1 144 ? 20.002 -12.923 -34.000 1.00 86.19 144 GLY A N 1
ATOM 1089 C CA . GLY A 1 144 ? 21.064 -13.754 -33.421 1.00 86.19 144 GLY A CA 1
ATOM 1090 C C . GLY A 1 144 ? 21.541 -13.338 -32.021 1.00 86.19 144 GLY A C 1
ATOM 1091 O O . GLY A 1 144 ? 22.423 -13.998 -31.479 1.00 86.19 144 GLY A O 1
ATOM 1092 N N . SER A 1 145 ? 20.959 -12.301 -31.407 1.00 86.06 145 SER A N 1
ATOM 1093 C CA . SER A 1 145 ? 21.308 -11.841 -30.058 1.00 86.06 145 SER A CA 1
ATOM 1094 C C . SER A 1 145 ? 20.049 -11.491 -29.245 1.00 86.06 145 SER A C 1
ATOM 1096 O O . SER A 1 145 ? 19.376 -10.495 -29.532 1.00 86.06 145 SER A O 1
ATOM 1098 N N . PRO A 1 146 ? 19.693 -12.295 -28.225 1.00 85.00 146 PRO A N 1
ATOM 1099 C CA . PRO A 1 146 ? 18.512 -12.035 -27.409 1.00 85.00 146 PRO A CA 1
ATOM 1100 C C . PRO A 1 146 ? 18.661 -10.738 -26.606 1.00 85.00 146 PRO A C 1
ATOM 1102 O O . PRO A 1 146 ? 19.777 -10.334 -26.245 1.00 85.00 146 PRO A O 1
ATOM 1105 N N . ALA A 1 147 ? 17.521 -10.116 -26.294 1.00 87.19 147 ALA A N 1
ATOM 1106 C CA . ALA A 1 147 ? 17.477 -8.984 -25.379 1.00 87.19 147 ALA A CA 1
ATOM 1107 C C . ALA A 1 147 ? 17.956 -9.403 -23.980 1.00 87.19 147 ALA A C 1
ATOM 1109 O O . ALA A 1 147 ? 17.709 -10.530 -23.544 1.00 87.19 147 ALA A O 1
ATOM 1110 N N . ILE A 1 148 ? 18.630 -8.491 -23.280 1.00 87.81 148 ILE A N 1
ATOM 1111 C CA . ILE A 1 148 ? 18.951 -8.635 -21.858 1.00 87.81 148 ILE A CA 1
ATOM 1112 C C . ILE A 1 148 ? 18.148 -7.597 -21.103 1.00 87.81 148 ILE A C 1
ATOM 1114 O O . ILE A 1 148 ? 18.205 -6.409 -21.422 1.00 87.81 148 ILE A O 1
ATOM 1118 N N . LEU A 1 149 ? 17.433 -8.071 -20.093 1.00 88.69 149 LEU A N 1
ATOM 1119 C CA . LEU A 1 149 ? 16.604 -7.258 -19.229 1.00 88.69 149 LEU A CA 1
ATOM 1120 C C . LEU A 1 149 ? 17.159 -7.319 -17.809 1.00 88.69 149 LEU A C 1
ATOM 1122 O O . LEU A 1 149 ? 17.503 -8.392 -17.314 1.00 88.69 149 LEU A O 1
ATOM 1126 N N . ASP A 1 150 ? 17.214 -6.164 -17.171 1.00 87.75 150 ASP A N 1
ATOM 1127 C CA . ASP A 1 150 ? 17.276 -6.034 -15.730 1.00 87.75 150 ASP A CA 1
ATOM 1128 C C . ASP A 1 150 ? 15.913 -6.442 -15.164 1.00 87.75 150 ASP A C 1
ATOM 1130 O O . ASP A 1 150 ? 14.865 -5.935 -15.570 1.00 87.75 150 ASP A O 1
ATOM 1134 N N . VAL A 1 151 ? 15.927 -7.404 -14.251 1.00 85.69 151 VAL A N 1
ATOM 1135 C CA . VAL A 1 151 ? 14.732 -7.937 -13.597 1.00 85.69 151 VAL A CA 1
ATOM 1136 C C . VAL A 1 151 ? 14.814 -7.800 -12.076 1.00 85.69 151 VAL A C 1
ATOM 1138 O O . VAL A 1 151 ? 13.924 -8.276 -11.368 1.00 85.69 151 VAL A O 1
ATOM 1141 N N . ASP A 1 152 ? 15.848 -7.149 -11.551 1.00 87.12 152 ASP A N 1
ATOM 1142 C CA . ASP A 1 152 ? 16.056 -7.000 -10.108 1.00 87.12 152 ASP A CA 1
ATOM 1143 C C . ASP A 1 152 ? 15.160 -5.900 -9.515 1.00 87.12 152 ASP A C 1
ATOM 1145 O O . ASP A 1 152 ? 14.888 -5.884 -8.315 1.00 87.12 152 ASP A O 1
ATOM 1149 N N . TRP A 1 153 ? 14.570 -5.059 -10.372 1.00 83.62 153 TRP A N 1
ATOM 1150 C CA . TRP A 1 153 ? 13.561 -4.061 -10.004 1.00 83.62 153 TRP A CA 1
ATOM 1151 C C . TRP A 1 153 ? 12.219 -4.640 -9.547 1.00 83.62 153 TRP A C 1
ATOM 1153 O O . TRP A 1 153 ? 11.404 -3.916 -8.982 1.00 83.62 153 TRP A O 1
ATOM 1163 N N . ARG A 1 154 ? 11.948 -5.928 -9.804 1.00 81.81 154 ARG A N 1
ATOM 1164 C CA . ARG A 1 154 ? 10.629 -6.547 -9.554 1.00 81.81 154 ARG A CA 1
ATOM 1165 C C . ARG A 1 154 ? 10.240 -6.593 -8.073 1.00 81.81 154 ARG A C 1
ATOM 1167 O O . ARG A 1 154 ? 9.074 -6.832 -7.768 1.00 81.81 154 ARG A O 1
ATOM 1174 N N . GLY A 1 155 ? 11.189 -6.385 -7.161 1.00 72.81 155 GLY A N 1
ATOM 1175 C CA . GLY A 1 155 ? 10.886 -6.176 -5.751 1.00 72.81 155 GLY A CA 1
ATOM 1176 C C . GLY A 1 155 ? 10.360 -4.759 -5.525 1.00 72.81 155 GLY A C 1
ATOM 1177 O O . GLY A 1 155 ? 11.068 -3.785 -5.760 1.00 72.81 155 GLY A O 1
ATOM 1178 N N . PHE A 1 156 ? 9.131 -4.642 -5.029 1.00 73.94 156 PHE A N 1
ATOM 1179 C CA . PHE A 1 156 ? 8.564 -3.370 -4.588 1.00 73.94 156 PHE A CA 1
ATOM 1180 C C . PHE A 1 156 ? 8.358 -3.425 -3.081 1.00 73.94 156 PHE A C 1
ATOM 1182 O O . PHE A 1 156 ? 7.687 -4.310 -2.565 1.00 73.94 156 PHE A O 1
ATOM 1189 N N . GLY A 1 157 ? 8.925 -2.475 -2.356 1.00 73.19 157 GLY A N 1
ATOM 1190 C CA . GLY A 1 157 ? 8.777 -2.429 -0.912 1.00 73.19 157 GLY A CA 1
ATOM 1191 C C . GLY A 1 157 ? 9.192 -1.079 -0.375 1.00 73.19 157 GLY A C 1
ATOM 1192 O O . GLY A 1 157 ? 9.941 -0.336 -1.012 1.00 73.19 157 GLY A O 1
ATOM 1193 N N . THR A 1 158 ? 8.695 -0.757 0.811 1.00 80.12 158 THR A N 1
ATOM 1194 C CA . THR A 1 158 ? 9.138 0.427 1.539 1.00 80.12 158 THR A CA 1
ATOM 1195 C C . THR A 1 158 ? 9.552 0.046 2.943 1.00 80.12 158 THR A C 1
ATOM 1197 O O . THR A 1 158 ? 8.937 -0.794 3.600 1.00 80.12 158 THR A O 1
ATOM 1200 N N . ASN A 1 159 ? 10.619 0.683 3.423 1.00 76.94 159 ASN A N 1
ATOM 1201 C CA . ASN A 1 159 ? 11.171 0.379 4.738 1.00 76.94 159 ASN A CA 1
ATOM 1202 C C . ASN A 1 159 ? 10.500 1.145 5.885 1.00 76.94 159 ASN A C 1
ATOM 1204 O O . ASN A 1 159 ? 10.796 0.881 7.049 1.00 76.94 159 ASN A O 1
ATOM 1208 N N . GLY A 1 160 ? 9.576 2.056 5.588 1.00 83.88 160 GLY A N 1
ATOM 1209 C CA . GLY A 1 160 ? 8.985 2.927 6.593 1.00 83.88 160 GLY A CA 1
ATOM 1210 C C . GLY A 1 160 ? 7.585 3.419 6.242 1.00 83.88 160 GLY A C 1
ATOM 1211 O O . GLY A 1 160 ? 6.971 2.925 5.292 1.00 83.88 160 GLY A O 1
ATOM 1212 N N . PRO A 1 161 ? 7.074 4.377 7.028 1.00 90.75 161 PRO A N 1
ATOM 1213 C CA . PRO A 1 161 ? 5.756 4.952 6.825 1.00 90.75 161 PRO A CA 1
ATOM 1214 C C . PRO A 1 161 ? 5.606 5.605 5.450 1.00 90.75 161 PRO A C 1
ATOM 1216 O O . PRO A 1 161 ? 6.553 6.177 4.901 1.00 90.75 161 PRO A O 1
ATOM 1219 N N . VAL A 1 162 ? 4.386 5.570 4.929 1.00 95.56 162 VAL A N 1
ATOM 1220 C CA . VAL A 1 162 ? 4.001 6.224 3.680 1.00 95.56 162 VAL A CA 1
ATOM 1221 C C . VAL A 1 162 ? 2.799 7.110 3.958 1.00 95.56 162 VAL A C 1
ATOM 1223 O O . VAL A 1 162 ? 1.662 6.650 4.009 1.00 95.56 162 VAL A O 1
ATOM 1226 N N . ALA A 1 163 ? 3.070 8.396 4.163 1.00 96.62 163 ALA A N 1
ATOM 1227 C CA . ALA A 1 163 ? 2.055 9.403 4.430 1.00 96.62 163 ALA A CA 1
ATOM 1228 C C . ALA A 1 163 ? 1.575 10.045 3.121 1.00 96.62 163 ALA A C 1
ATOM 1230 O O . ALA A 1 163 ? 2.346 10.717 2.434 1.00 96.62 163 ALA A O 1
ATOM 1231 N N . ILE A 1 164 ? 0.297 9.868 2.787 1.00 97.75 164 ILE A N 1
ATOM 1232 C CA . ILE A 1 164 ? -0.348 10.459 1.615 1.00 97.75 164 ILE A CA 1
ATOM 1233 C C . ILE A 1 164 ? -1.326 11.541 2.055 1.00 97.75 164 ILE A C 1
ATOM 1235 O O . ILE A 1 164 ? -2.199 11.318 2.892 1.00 97.75 164 ILE A O 1
ATOM 1239 N N . ASN A 1 165 ? -1.197 12.727 1.466 1.00 96.06 165 ASN A N 1
ATOM 1240 C CA . ASN A 1 165 ? -2.137 13.814 1.706 1.00 96.06 165 ASN A CA 1
ATOM 1241 C C . ASN A 1 165 ? -3.400 13.587 0.880 1.00 96.06 165 ASN A C 1
ATOM 1243 O O . ASN A 1 165 ? -3.316 13.420 -0.335 1.00 96.06 165 ASN A O 1
ATOM 1247 N N . THR A 1 166 ? -4.560 13.608 1.521 1.00 94.88 166 THR A N 1
ATOM 1248 C CA . THR A 1 166 ? -5.859 13.461 0.858 1.00 94.88 166 THR A CA 1
ATOM 1249 C C . THR A 1 166 ? -6.735 14.670 1.165 1.00 94.88 166 THR A C 1
ATOM 1251 O O . THR A 1 166 ? -6.598 15.283 2.225 1.00 94.88 166 THR A O 1
ATOM 1254 N N . ALA A 1 167 ? -7.629 15.022 0.241 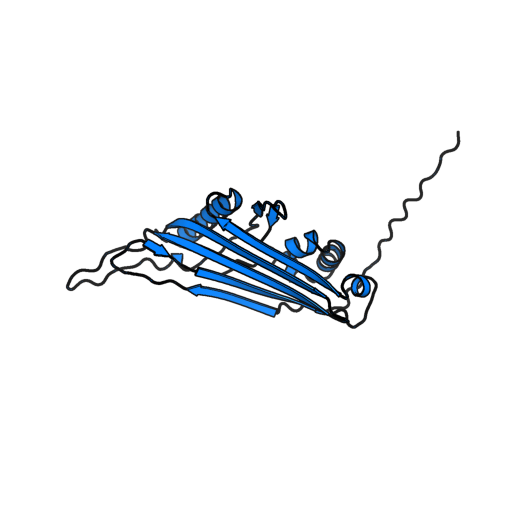1.00 90.94 167 ALA A N 1
ATOM 1255 C CA . ALA A 1 167 ? -8.561 16.129 0.450 1.00 90.94 167 ALA A CA 1
ATOM 1256 C C . ALA A 1 167 ? -9.621 15.797 1.515 1.00 90.94 167 ALA A C 1
ATOM 1258 O O . ALA A 1 167 ? -9.971 16.651 2.320 1.00 90.94 167 ALA A O 1
ATOM 1259 N N . GLU A 1 168 ? -10.108 14.554 1.526 1.00 93.06 168 GLU A N 1
ATOM 1260 C CA . GLU A 1 168 ? -11.241 14.132 2.357 1.00 93.06 168 GLU A CA 1
ATOM 1261 C C . GLU A 1 168 ? -10.821 13.679 3.760 1.00 93.06 168 GLU A C 1
ATOM 1263 O O . GLU A 1 168 ? -11.495 13.974 4.742 1.00 93.06 168 GLU A O 1
ATOM 1268 N N . TYR A 1 169 ? -9.678 13.001 3.876 1.00 92.94 169 TYR A N 1
ATOM 1269 C CA . TYR A 1 169 ? -9.240 12.388 5.130 1.00 92.94 169 TYR A CA 1
ATOM 1270 C C . TYR A 1 169 ? -8.015 13.083 5.730 1.00 92.94 169 TYR A C 1
ATOM 1272 O O . TYR A 1 169 ? -7.479 12.616 6.733 1.00 92.94 169 TYR A O 1
ATOM 1280 N N . GLY A 1 170 ? -7.524 14.173 5.135 1.00 94.00 170 GLY A N 1
ATOM 1281 C CA . GLY A 1 170 ? -6.237 14.768 5.496 1.00 94.00 170 GLY A CA 1
ATOM 1282 C C . GLY A 1 170 ? -5.075 13.816 5.201 1.00 94.00 170 GLY A C 1
ATOM 1283 O O . GLY A 1 170 ? -5.143 12.990 4.288 1.00 94.00 170 GLY A O 1
ATOM 1284 N N . THR A 1 171 ? -3.990 13.912 5.965 1.00 95.25 171 THR A N 1
ATOM 1285 C CA . THR A 1 171 ? -2.859 12.989 5.821 1.00 95.25 171 THR A CA 1
ATOM 1286 C C . THR A 1 171 ? -3.223 11.601 6.355 1.00 95.25 171 THR A C 1
ATOM 1288 O O . THR A 1 171 ? -3.721 11.456 7.478 1.00 95.25 171 THR A O 1
ATOM 1291 N N . LEU A 1 172 ? -2.982 10.575 5.540 1.00 96.38 172 LEU A N 1
ATOM 1292 C CA . LEU A 1 172 ? -3.151 9.167 5.882 1.00 96.38 172 LEU A CA 1
ATOM 1293 C C . LEU A 1 172 ? -1.827 8.432 5.731 1.00 96.38 172 LEU A C 1
ATOM 1295 O O . LEU A 1 172 ? -1.198 8.495 4.680 1.00 96.38 172 LEU A O 1
ATOM 1299 N N . GLU A 1 173 ? -1.425 7.719 6.775 1.00 95.88 173 GLU A N 1
ATOM 1300 C CA . GLU A 1 173 ? -0.353 6.734 6.689 1.00 95.88 173 GLU A CA 1
ATOM 1301 C C . GLU A 1 173 ? -0.967 5.423 6.173 1.00 95.88 173 GLU A C 1
ATOM 1303 O O . GLU A 1 173 ? -1.966 4.957 6.725 1.00 95.88 173 GLU A O 1
ATOM 1308 N N . ILE A 1 174 ? -0.438 4.898 5.062 1.00 95.56 174 ILE A N 1
ATOM 1309 C CA . ILE A 1 174 ? -1.025 3.753 4.348 1.00 95.56 174 ILE A CA 1
ATOM 1310 C C . ILE A 1 174 ? -0.203 2.471 4.436 1.00 95.56 174 ILE A C 1
ATOM 1312 O O . ILE A 1 174 ? -0.630 1.465 3.882 1.00 95.56 174 ILE A O 1
ATOM 1316 N N . ASN A 1 175 ? 0.981 2.480 5.048 1.00 93.81 175 ASN A N 1
ATOM 1317 C CA . ASN A 1 175 ? 1.863 1.315 5.075 1.00 93.81 175 ASN A CA 1
ATOM 1318 C C . ASN A 1 175 ? 1.825 0.550 6.402 1.00 93.81 175 ASN A C 1
ATOM 1320 O O . ASN A 1 175 ? 2.177 -0.628 6.440 1.00 93.81 175 ASN A O 1
ATOM 1324 N N . MET A 1 176 ? 1.404 1.189 7.486 1.00 91.62 176 MET A N 1
ATOM 1325 C CA . MET A 1 176 ? 1.311 0.616 8.821 1.00 91.62 176 MET A CA 1
ATOM 1326 C C . MET A 1 176 ? -0.165 0.347 9.142 1.00 91.62 176 MET A C 1
ATOM 1328 O O . MET A 1 176 ? -0.941 1.290 9.306 1.00 91.62 176 MET A O 1
ATOM 1332 N N . PRO A 1 177 ? -0.586 -0.924 9.291 1.00 89.75 177 PRO A N 1
ATOM 1333 C CA . PRO A 1 177 ? -1.983 -1.257 9.572 1.00 89.75 177 PRO A CA 1
ATOM 1334 C C . PRO A 1 177 ? -2.547 -0.515 10.791 1.00 89.75 177 PRO A C 1
ATOM 1336 O O . PRO A 1 177 ? -3.669 -0.002 10.744 1.00 89.75 177 PRO A O 1
ATOM 1339 N N . ILE A 1 178 ? -1.741 -0.401 11.855 1.00 90.69 178 ILE A N 1
ATOM 1340 C CA . ILE A 1 178 ? -2.117 0.269 13.104 1.00 90.69 178 ILE A CA 1
ATOM 1341 C C . ILE A 1 178 ? -2.502 1.741 12.907 1.00 90.69 178 ILE A C 1
ATOM 1343 O O . ILE A 1 178 ? -3.339 2.247 13.648 1.00 90.69 178 ILE A O 1
ATOM 1347 N N . SER A 1 179 ? -1.961 2.435 11.900 1.00 92.94 179 SER A N 1
ATOM 1348 C CA . SER A 1 179 ? -2.238 3.858 11.680 1.00 92.94 179 SER A CA 1
ATOM 1349 C C . SER A 1 179 ? -3.677 4.122 11.239 1.00 92.94 179 SER A C 1
ATOM 1351 O O . SER A 1 179 ? -4.269 5.120 11.651 1.00 92.94 179 SER A O 1
ATOM 1353 N N . PHE A 1 180 ? -4.272 3.214 10.460 1.00 94.56 180 PHE A N 1
ATOM 1354 C CA . PHE A 1 180 ? -5.696 3.277 10.128 1.00 94.56 180 PHE A CA 1
ATOM 1355 C C . PHE A 1 180 ? -6.561 3.060 11.373 1.00 94.56 180 PHE A C 1
ATOM 1357 O O . PHE A 1 180 ? -7.466 3.848 11.637 1.00 94.56 180 PHE A O 1
ATOM 1364 N N . ILE A 1 181 ? -6.235 2.041 12.175 1.00 93.19 181 ILE A N 1
ATOM 1365 C CA . ILE A 1 181 ? -6.965 1.728 13.410 1.00 93.19 181 ILE A CA 1
ATOM 1366 C C . ILE A 1 181 ? -6.899 2.918 14.362 1.00 93.19 181 ILE A C 1
ATOM 1368 O O . ILE A 1 181 ? -7.929 3.409 14.790 1.00 93.19 181 ILE A O 1
ATOM 1372 N N . HIS A 1 182 ? -5.711 3.466 14.604 1.00 93.06 182 HIS A N 1
ATOM 1373 C CA . HIS A 1 182 ? -5.523 4.613 15.489 1.00 93.06 182 HIS A CA 1
ATOM 1374 C C . HIS A 1 182 ? -6.339 5.841 15.065 1.00 93.06 182 HIS A C 1
ATOM 1376 O O . HIS A 1 182 ? -6.778 6.620 15.907 1.00 93.06 182 HIS A O 1
ATOM 1382 N N . LYS A 1 183 ? -6.538 6.045 13.759 1.00 94.38 183 LYS A N 1
ATOM 1383 C CA . LYS A 1 183 ? -7.297 7.189 13.249 1.00 94.38 183 LYS A CA 1
ATOM 1384 C C . LYS A 1 183 ? -8.800 7.067 13.484 1.00 94.38 183 LYS A C 1
ATOM 1386 O O . LYS A 1 183 ? -9.439 8.082 13.747 1.00 94.38 183 LYS A O 1
ATOM 1391 N N . PHE A 1 184 ? -9.355 5.868 13.331 1.00 94.00 184 PHE A N 1
ATOM 1392 C CA . PHE A 1 184 ? -10.805 5.656 13.344 1.00 94.00 184 PHE A CA 1
ATOM 1393 C C . PHE A 1 184 ? -11.321 4.998 14.630 1.00 94.00 184 PHE A C 1
ATOM 1395 O O . PHE A 1 184 ? -12.468 5.237 14.993 1.00 94.00 184 PHE A O 1
ATOM 1402 N N . GLU A 1 185 ? -10.468 4.245 15.328 1.00 92.62 185 GLU A N 1
ATOM 1403 C CA . GLU A 1 185 ? -10.706 3.573 16.612 1.00 92.62 185 GLU A CA 1
ATOM 1404 C C . GLU A 1 185 ? -9.474 3.690 17.534 1.00 92.62 185 GLU A C 1
ATOM 1406 O O . GLU A 1 185 ? -8.712 2.730 17.709 1.00 92.62 185 GLU A O 1
ATOM 1411 N N . PRO A 1 186 ? -9.229 4.870 18.129 1.00 91.06 186 PRO A N 1
ATOM 1412 C CA . PRO A 1 186 ? -8.048 5.098 18.959 1.00 91.06 186 PRO A CA 1
ATOM 1413 C C . PRO A 1 186 ? -7.999 4.190 20.196 1.00 91.06 186 PRO A C 1
ATOM 1415 O O . PRO A 1 186 ? -6.913 3.774 20.595 1.00 91.06 186 PRO A O 1
ATOM 1418 N N . GLU A 1 187 ? -9.148 3.835 20.773 1.00 88.00 187 GLU A N 1
ATOM 1419 C CA . GLU A 1 187 ? -9.220 2.930 21.928 1.00 88.00 187 GLU A CA 1
ATOM 1420 C C . GLU A 1 187 ? -8.832 1.498 21.554 1.00 88.00 187 GLU A C 1
ATOM 1422 O O . GLU A 1 187 ? -8.029 0.873 22.247 1.00 88.00 187 GLU A O 1
ATOM 1427 N N . LEU A 1 188 ? -9.301 1.009 20.400 1.00 87.56 188 LEU A N 1
ATOM 1428 C CA . LEU A 1 188 ? -8.860 -0.277 19.863 1.00 87.56 188 LEU A CA 1
ATOM 1429 C C . LEU A 1 188 ? -7.354 -0.266 19.584 1.00 87.56 188 LEU A C 1
ATOM 1431 O O . LEU A 1 188 ? -6.658 -1.215 19.933 1.00 87.56 188 LEU A O 1
ATOM 1435 N N . ALA A 1 189 ? -6.826 0.804 18.988 1.00 89.38 189 ALA A N 1
ATOM 1436 C CA . ALA A 1 189 ? -5.391 0.916 18.744 1.00 89.38 189 ALA A CA 1
ATOM 1437 C C . ALA A 1 189 ? -4.580 0.912 20.049 1.00 89.38 189 ALA A C 1
ATOM 1439 O O . ALA A 1 189 ? -3.572 0.211 20.132 1.00 89.38 189 ALA A O 1
ATOM 1440 N N . ALA A 1 190 ? -5.025 1.646 21.073 1.00 87.00 190 ALA A N 1
ATOM 1441 C CA . ALA A 1 190 ? -4.385 1.659 22.385 1.00 87.00 190 ALA A CA 1
ATOM 1442 C C . ALA A 1 190 ? -4.386 0.266 23.025 1.00 87.00 190 ALA A C 1
ATOM 1444 O O . ALA A 1 190 ? -3.365 -0.175 23.550 1.00 87.00 190 ALA A O 1
ATOM 1445 N N . ALA A 1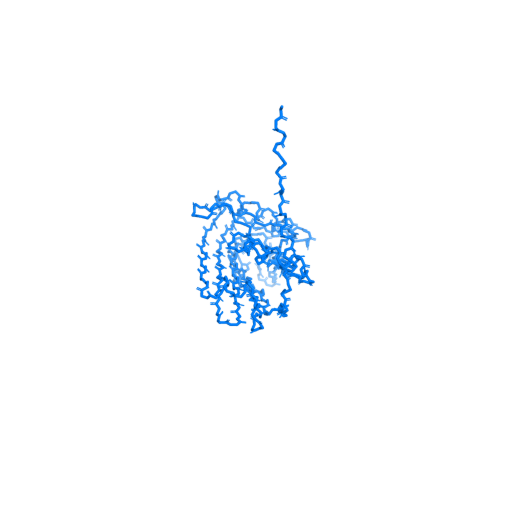 191 ? -5.501 -0.455 22.924 1.00 83.62 191 ALA A N 1
ATOM 1446 C CA . ALA A 1 191 ? -5.627 -1.796 23.466 1.00 83.62 191 ALA A CA 1
ATOM 1447 C C . ALA A 1 191 ? -4.800 -2.839 22.682 1.00 83.62 191 ALA A C 1
ATOM 1449 O O . ALA A 1 191 ? -4.208 -3.723 23.295 1.00 83.62 191 ALA A O 1
ATOM 1450 N N . ILE A 1 192 ? -4.655 -2.698 21.356 1.00 82.56 192 ILE A N 1
ATOM 1451 C CA . ILE A 1 192 ? -3.718 -3.500 20.541 1.00 82.56 192 ILE A CA 1
ATOM 1452 C C . ILE A 1 192 ? -2.267 -3.260 20.970 1.00 82.56 192 ILE A C 1
ATOM 1454 O O . ILE A 1 192 ? -1.500 -4.211 21.063 1.00 82.56 192 ILE A O 1
ATOM 1458 N N . VAL A 1 193 ? -1.888 -2.001 21.215 1.00 83.12 193 VAL A N 1
ATOM 1459 C CA . VAL A 1 193 ? -0.528 -1.627 21.642 1.00 83.12 193 VAL A CA 1
ATOM 1460 C C . VAL A 1 193 ? -0.229 -2.104 23.065 1.00 83.12 193 VAL A C 1
ATOM 1462 O O . VAL A 1 193 ? 0.909 -2.461 23.357 1.00 83.12 193 VAL A O 1
ATOM 1465 N N . ALA A 1 194 ? -1.227 -2.084 23.950 1.00 80.88 194 ALA A N 1
ATOM 1466 C CA . ALA A 1 194 ? -1.096 -2.567 25.321 1.00 80.88 194 ALA A CA 1
ATOM 1467 C C . ALA A 1 194 ? -1.084 -4.101 25.413 1.00 80.88 194 ALA A C 1
ATOM 1469 O O . ALA A 1 194 ? -0.476 -4.649 26.331 1.00 80.88 194 ALA A O 1
ATOM 1470 N N . GLY A 1 195 ? -1.766 -4.786 24.492 1.00 69.44 195 GLY A N 1
ATOM 1471 C CA . GLY A 1 195 ? -1.715 -6.238 24.360 1.00 69.44 195 GLY A CA 1
ATOM 1472 C C . GLY A 1 195 ? -0.450 -6.719 23.643 1.00 69.44 195 GLY A C 1
ATOM 1473 O O . GLY A 1 195 ? 0.233 -5.959 22.963 1.00 69.44 195 GLY A O 1
ATOM 1474 N N . ASP A 1 196 ? -0.171 -8.021 23.711 1.00 64.25 196 ASP A N 1
ATOM 1475 C CA . ASP A 1 196 ? 0.977 -8.651 23.031 1.00 64.25 196 ASP A CA 1
ATOM 1476 C C . ASP A 1 196 ? 0.812 -8.746 21.491 1.00 64.25 196 ASP A C 1
ATOM 1478 O O . ASP A 1 196 ? 1.468 -9.541 20.815 1.00 64.25 196 ASP A O 1
ATOM 1482 N N . ALA A 1 197 ? -0.053 -7.926 20.885 1.00 66.75 197 ALA A N 1
ATOM 1483 C CA . ALA A 1 197 ? -0.337 -7.903 19.448 1.00 66.75 197 ALA A CA 1
ATOM 1484 C C . ALA A 1 197 ? 0.681 -7.066 18.649 1.00 66.75 197 ALA A C 1
ATOM 1486 O O . ALA A 1 197 ? 0.354 -6.348 17.698 1.00 66.75 197 ALA A O 1
ATOM 1487 N N . ASP A 1 198 ? 1.951 -7.221 19.012 1.00 65.88 198 ASP A N 1
ATOM 1488 C CA . ASP A 1 198 ? 3.124 -6.518 18.487 1.00 65.88 198 ASP A CA 1
ATOM 1489 C C . ASP A 1 198 ? 3.323 -6.706 16.966 1.00 65.88 198 ASP A C 1
ATOM 1491 O O . ASP A 1 198 ? 3.931 -5.894 16.269 1.00 65.88 198 ASP A O 1
ATOM 1495 N N . VAL A 1 199 ? 2.732 -7.759 16.399 1.00 67.31 199 VAL A N 1
ATOM 1496 C CA . VAL A 1 199 ? 2.740 -8.005 14.952 1.00 67.31 199 VAL A CA 1
ATOM 1497 C C . VAL A 1 199 ? 2.034 -6.876 14.190 1.00 67.31 199 VAL A C 1
ATOM 1499 O O . VAL A 1 199 ? 2.512 -6.473 13.129 1.00 67.31 199 VAL A O 1
ATOM 1502 N N . LEU A 1 200 ? 0.937 -6.311 14.706 1.00 70.12 200 LEU A N 1
ATOM 1503 C CA . LEU A 1 200 ? 0.199 -5.253 13.998 1.00 70.12 200 LEU A CA 1
ATOM 1504 C C . LEU A 1 200 ? 0.890 -3.890 14.045 1.00 70.12 200 LEU A C 1
ATOM 1506 O O . LEU A 1 200 ? 0.711 -3.077 13.136 1.00 70.12 200 LEU A O 1
ATOM 1510 N N . THR A 1 201 ? 1.684 -3.647 15.084 1.00 70.50 201 THR A N 1
ATOM 1511 C CA . THR A 1 201 ? 2.436 -2.401 15.258 1.00 70.50 201 THR A CA 1
ATOM 1512 C C . THR A 1 201 ? 3.730 -2.404 14.442 1.00 70.50 201 THR A C 1
ATOM 1514 O O . THR A 1 201 ? 4.232 -1.336 14.090 1.00 70.50 201 THR A O 1
ATOM 1517 N N . LYS A 1 202 ? 4.249 -3.589 14.085 1.00 75.94 202 LYS A N 1
ATOM 1518 C CA . LYS A 1 202 ? 5.534 -3.754 13.381 1.00 75.94 202 LYS A CA 1
ATOM 1519 C C . LYS A 1 202 ? 5.421 -4.193 11.922 1.00 75.94 202 LYS A C 1
ATOM 1521 O O . LYS A 1 202 ? 6.350 -3.956 11.150 1.00 75.94 202 LYS A O 1
ATOM 1526 N N . THR A 1 203 ? 4.317 -4.817 11.509 1.00 79.81 203 THR A N 1
ATOM 1527 C CA . THR A 1 203 ? 4.233 -5.417 10.166 1.00 79.81 203 THR A CA 1
ATOM 1528 C C . THR A 1 203 ? 3.692 -4.439 9.130 1.00 79.81 203 THR A C 1
ATOM 1530 O O . THR A 1 203 ? 2.497 -4.153 9.084 1.00 79.81 203 THR A O 1
ATOM 1533 N N . ARG A 1 204 ? 4.559 -4.023 8.206 1.00 87.94 204 ARG A N 1
ATOM 1534 C CA . ARG A 1 204 ? 4.209 -3.189 7.045 1.00 87.94 204 ARG A CA 1
ATOM 1535 C C . ARG A 1 204 ? 3.289 -3.919 6.059 1.00 87.94 204 ARG A C 1
ATOM 1537 O O . ARG A 1 204 ? 3.301 -5.153 5.988 1.00 87.94 204 ARG A O 1
ATOM 1544 N N . LEU A 1 205 ? 2.497 -3.164 5.301 1.00 88.94 205 LEU A N 1
ATOM 1545 C CA . LEU A 1 205 ? 1.639 -3.665 4.222 1.00 88.94 205 LEU A CA 1
ATOM 1546 C C . LEU A 1 205 ? 2.424 -3.843 2.918 1.00 88.94 205 LEU A C 1
ATOM 1548 O O . LEU A 1 205 ? 2.312 -4.885 2.278 1.00 88.94 205 LEU A O 1
ATOM 1552 N N . MET A 1 206 ? 3.255 -2.862 2.560 1.00 89.12 206 MET A N 1
ATOM 1553 C CA . MET A 1 206 ? 4.130 -2.882 1.385 1.00 89.12 206 MET A CA 1
ATOM 1554 C C . MET A 1 206 ? 5.446 -3.590 1.709 1.00 89.12 206 MET A C 1
ATOM 1556 O O . MET A 1 206 ? 6.500 -2.965 1.838 1.00 89.12 206 MET A O 1
ATOM 1560 N N . ASN A 1 207 ? 5.364 -4.908 1.881 1.00 76.19 207 ASN A N 1
ATOM 1561 C CA . ASN A 1 207 ? 6.520 -5.784 2.014 1.00 76.19 207 ASN A CA 1
ATOM 1562 C C . ASN A 1 207 ? 6.497 -6.824 0.885 1.00 76.19 207 ASN A C 1
ATOM 1564 O O . ASN A 1 207 ? 5.535 -7.586 0.799 1.00 76.19 207 ASN A O 1
ATOM 1568 N N . ALA A 1 208 ? 7.517 -6.834 0.027 1.00 58.25 208 ALA A N 1
ATOM 1569 C CA . ALA A 1 208 ? 7.696 -7.850 -1.015 1.00 58.25 208 ALA A CA 1
ATOM 1570 C C . ALA A 1 208 ? 9.096 -8.487 -0.987 1.00 58.25 208 ALA A C 1
ATOM 1572 O O . ALA A 1 208 ? 9.552 -8.980 -2.019 1.00 58.25 208 ALA A O 1
ATOM 1573 N N . ASP A 1 209 ? 9.771 -8.438 0.169 1.00 49.75 209 ASP A N 1
ATOM 1574 C CA . ASP A 1 209 ? 10.913 -9.319 0.450 1.00 49.75 209 ASP A CA 1
ATOM 1575 C C . ASP A 1 209 ? 10.435 -10.750 0.762 1.00 49.75 209 ASP A C 1
ATOM 1577 O O . ASP A 1 209 ? 9.360 -10.901 1.397 1.00 49.75 209 ASP A O 1
#

Radius of gyration: 22.19 Å; chains: 1; bounding box: 44×44×86 Å